Protein AF-A0A9W6W5F1-F1 (afdb_monomer_lite)

Organism: NCBI:txid478107

Sequence (301 aa):
MSESKIAVASLTVSALSFFLSAGVSAIALRNSRMSEVNLLATLREDWKDLNRSWHRSILTVNGPGDYYSYADQDLCDEYDTYIARLASGELTEEEGAILSRPWIEAINDVVSFFGIVATYVLRGQISAQNAYVIFGAEVARRSKIVRELLDEEPSGRFPGSQPAKFSDEETSAGAWWQDQRMHAGQYGGRNQRILCLQDIIWSQAARLQDLYMYEIEAAARIKREHGSGSRARNRVRRLCRQLGGSYLTSLRLQWQLTNSEVVRPDLNSGTFVYDFDPDSEVPEDLRITRWRRLSIFAKDL

Structure (mmCIF, N/CA/C/O backbone):
data_AF-A0A9W6W5F1-F1
#
_entry.id   AF-A0A9W6W5F1-F1
#
loop_
_atom_site.group_PDB
_atom_site.id
_atom_site.type_symbol
_atom_site.label_atom_id
_atom_site.label_alt_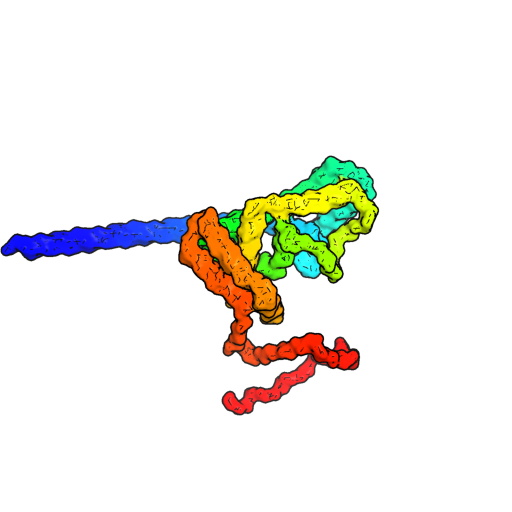id
_atom_site.label_comp_id
_atom_site.label_asym_id
_atom_site.label_entity_id
_atom_site.label_seq_id
_atom_site.pdbx_PDB_ins_code
_atom_site.Cartn_x
_atom_site.Cartn_y
_atom_site.Cartn_z
_atom_site.occupancy
_atom_site.B_iso_or_equiv
_atom_site.auth_seq_id
_atom_site.auth_comp_id
_atom_site.auth_asym_id
_atom_site.auth_atom_id
_atom_site.pdbx_PDB_model_num
ATOM 1 N N . MET A 1 1 ? -47.769 24.238 46.456 1.00 57.09 1 MET A N 1
ATOM 2 C CA . MET A 1 1 ? -48.142 23.932 45.050 1.00 57.09 1 MET A CA 1
ATOM 3 C C . MET A 1 1 ? -47.153 24.466 43.999 1.00 57.09 1 MET A C 1
ATOM 5 O O . MET A 1 1 ? -47.350 24.157 42.828 1.00 57.09 1 MET A O 1
ATOM 9 N N . SER A 1 2 ? -46.106 25.231 44.358 1.00 67.88 2 SER A N 1
ATOM 10 C CA . SER A 1 2 ? -45.123 25.753 43.386 1.00 67.88 2 SER A CA 1
ATOM 11 C C . SER A 1 2 ? -43.927 24.820 43.148 1.00 67.88 2 SER A C 1
ATOM 13 O O . SER A 1 2 ? -43.492 24.697 42.010 1.00 67.88 2 SER A O 1
ATOM 15 N N . GLU A 1 3 ? -43.441 24.098 44.160 1.00 63.50 3 GLU A N 1
ATOM 16 C CA . GLU A 1 3 ? -42.228 23.266 44.031 1.00 63.50 3 GLU A CA 1
ATOM 17 C C . GLU A 1 3 ? -42.389 22.063 43.088 1.00 63.50 3 GLU A C 1
ATOM 19 O O . GLU A 1 3 ? -41.484 21.765 42.309 1.00 63.50 3 GLU A O 1
ATOM 24 N N . SER A 1 4 ? -43.561 21.415 43.061 1.00 67.81 4 SER A N 1
ATOM 25 C CA . SER A 1 4 ? -43.787 20.269 42.165 1.00 67.81 4 SER A CA 1
ATOM 26 C C . SER A 1 4 ? -43.813 20.669 40.686 1.00 67.81 4 SER A C 1
ATOM 28 O O . SER A 1 4 ? -43.341 19.917 39.838 1.00 67.81 4 SER A O 1
ATOM 30 N N . LYS A 1 5 ? -44.299 21.876 40.359 1.00 66.50 5 LYS A N 1
ATOM 31 C CA . LYS A 1 5 ? -44.315 22.385 38.978 1.00 66.50 5 LYS A CA 1
ATOM 32 C C . LYS A 1 5 ? -42.906 22.710 38.476 1.00 66.50 5 LYS A C 1
ATOM 34 O O . LYS A 1 5 ? -42.610 22.473 37.309 1.00 66.50 5 LYS A O 1
ATOM 39 N N . ILE A 1 6 ? -42.036 23.199 39.362 1.00 68.50 6 ILE A N 1
ATOM 40 C CA . ILE A 1 6 ? -40.636 23.517 39.048 1.00 68.50 6 ILE A CA 1
ATOM 41 C C . ILE A 1 6 ? -39.828 22.230 38.818 1.00 68.50 6 ILE A C 1
ATOM 43 O O . ILE A 1 6 ? -39.062 22.151 37.858 1.00 68.50 6 ILE A O 1
ATOM 47 N N . ALA A 1 7 ? -40.051 21.193 39.632 1.00 64.88 7 ALA A N 1
ATOM 48 C CA . ALA A 1 7 ? -39.387 19.898 39.472 1.00 64.88 7 ALA A CA 1
ATOM 49 C C . ALA A 1 7 ? -39.767 19.200 38.154 1.00 64.88 7 ALA A C 1
ATOM 51 O O . ALA A 1 7 ? -38.892 18.709 37.441 1.00 64.88 7 ALA A O 1
ATOM 52 N N . VAL A 1 8 ? -41.054 19.209 37.788 1.00 66.38 8 VAL A N 1
ATOM 53 C CA . VAL A 1 8 ? -41.534 18.621 36.525 1.00 66.38 8 VAL A CA 1
ATOM 54 C C . VAL A 1 8 ? -40.988 19.386 35.315 1.00 66.38 8 VAL A C 1
ATOM 56 O O . VAL A 1 8 ? -40.518 18.761 34.365 1.00 66.38 8 VAL A O 1
ATOM 59 N N . ALA A 1 9 ? -40.963 20.722 35.362 1.00 63.59 9 ALA A N 1
ATOM 60 C CA . ALA A 1 9 ? -40.388 21.537 34.291 1.00 63.59 9 ALA A CA 1
ATOM 61 C C . ALA A 1 9 ? -38.882 21.262 34.100 1.00 63.59 9 ALA A C 1
ATOM 63 O O . ALA A 1 9 ? -38.440 21.033 32.975 1.00 63.59 9 ALA A O 1
ATOM 64 N N . SER A 1 10 ? -38.110 21.186 35.191 1.00 65.25 10 SER A N 1
ATOM 65 C CA . SER A 1 10 ? -36.678 20.849 35.151 1.00 65.25 10 SER A CA 1
ATOM 66 C C . SER A 1 10 ? -36.426 19.470 34.524 1.00 65.25 10 SER A C 1
ATOM 68 O O . SER A 1 10 ? -35.612 19.340 33.608 1.00 65.25 10 SER A O 1
ATOM 70 N N . LEU A 1 11 ? -37.209 18.456 34.914 1.00 66.19 11 LEU A N 1
ATOM 71 C CA . LEU A 1 11 ? -37.092 17.103 34.361 1.00 66.19 11 LEU A CA 1
ATOM 72 C C . LEU A 1 11 ? -37.382 17.059 32.853 1.00 66.19 11 LEU A C 1
ATOM 74 O O . LEU A 1 11 ? -36.669 16.391 32.106 1.00 66.19 11 LEU A O 1
ATOM 78 N N . THR A 1 12 ? -38.404 17.789 32.392 1.00 71.88 12 THR A N 1
ATOM 79 C CA . THR A 1 12 ? -38.755 17.839 30.963 1.00 71.88 12 THR A CA 1
ATOM 80 C C . THR A 1 12 ? -37.682 18.526 30.117 1.00 71.88 12 THR A C 1
ATOM 82 O O . THR A 1 12 ? -37.369 18.043 29.031 1.00 71.88 12 THR A O 1
ATOM 85 N N . VAL A 1 13 ? -37.057 19.594 30.625 1.00 68.38 13 VAL A N 1
ATOM 86 C CA . VAL A 1 13 ? -35.967 20.303 29.933 1.00 68.38 13 VAL A CA 1
ATOM 87 C C . VAL A 1 13 ? -34.707 19.439 29.854 1.00 68.38 13 VAL A C 1
ATOM 89 O O . VAL A 1 13 ? -34.081 19.365 28.793 1.00 68.38 13 VAL A O 1
ATOM 92 N N . SER A 1 14 ? -34.352 18.732 30.932 1.00 67.94 14 SER A N 1
ATOM 93 C CA . SER A 1 14 ? -33.216 17.802 30.929 1.00 67.94 14 SER A CA 1
ATOM 94 C C . SER A 1 14 ? -33.448 16.613 29.995 1.00 67.94 14 SER A C 1
ATOM 96 O O . SER A 1 14 ? -32.551 16.258 29.229 1.00 67.94 14 SER A O 1
ATOM 98 N N . ALA A 1 15 ? -34.654 16.037 29.994 1.00 61.47 15 ALA A N 1
ATOM 99 C CA . ALA A 1 15 ? -35.008 14.945 29.091 1.00 61.47 15 ALA A CA 1
ATOM 100 C C . ALA A 1 15 ? -34.954 15.390 27.620 1.00 61.47 15 ALA A C 1
ATOM 102 O O . ALA A 1 15 ? -34.324 14.727 26.798 1.00 61.47 15 ALA A O 1
ATOM 103 N N . LEU A 1 16 ? -35.538 16.546 27.289 1.00 64.62 16 LEU A N 1
ATOM 104 C CA . LEU A 1 16 ? -35.513 17.097 25.932 1.00 64.62 16 LEU A CA 1
ATOM 105 C C . LEU A 1 16 ? -34.081 17.394 25.457 1.00 64.62 16 LEU A C 1
ATOM 107 O O . LEU A 1 16 ? -33.726 17.064 24.327 1.00 64.62 16 LEU A O 1
ATOM 111 N N . SER A 1 17 ? -33.234 17.944 26.333 1.00 62.78 17 SER A N 1
ATOM 112 C CA . SER A 1 17 ? -31.818 18.203 26.033 1.00 62.78 17 SER A CA 1
ATOM 113 C C . SER A 1 17 ? -31.035 16.910 25.779 1.00 62.78 17 SER A C 1
ATOM 115 O O . SER A 1 17 ? -30.216 16.853 24.860 1.00 62.78 17 SER A O 1
ATOM 117 N N . PHE A 1 18 ? -31.313 15.848 26.543 1.00 69.94 18 PHE A N 1
ATOM 118 C CA . PHE A 1 18 ? -30.716 14.531 26.326 1.00 69.94 18 PHE A CA 1
ATOM 119 C C . PHE A 1 18 ? -31.133 13.933 24.975 1.00 69.94 18 PHE A C 1
ATOM 121 O O . PHE A 1 18 ? -30.271 13.490 24.218 1.00 69.94 18 PHE A O 1
ATOM 128 N N . PHE A 1 19 ? -32.423 13.979 24.624 1.00 65.00 19 PHE A N 1
ATOM 129 C CA . PHE A 1 19 ? -32.907 13.467 23.337 1.00 65.00 19 PHE A CA 1
ATOM 130 C C . PHE A 1 19 ? -32.371 14.259 22.141 1.00 65.00 19 PHE A C 1
ATOM 132 O O . PHE A 1 19 ? -32.008 13.655 21.133 1.00 65.00 19 PHE A O 1
ATOM 139 N N . LEU A 1 20 ? -32.256 15.586 22.251 1.00 61.22 20 LEU A N 1
ATOM 140 C CA . LEU A 1 20 ? -31.644 16.421 21.214 1.00 61.22 20 LEU A CA 1
ATOM 141 C C . LEU A 1 20 ? -30.153 16.101 21.040 1.00 61.22 20 LEU A C 1
ATOM 143 O O . LEU A 1 20 ? -29.698 15.914 19.914 1.00 61.22 20 LEU A O 1
ATOM 147 N N . SER A 1 21 ? -29.403 15.957 22.137 1.00 59.31 21 SER A N 1
ATOM 148 C CA . SER A 1 21 ? -27.984 15.576 22.099 1.00 59.31 21 SER A CA 1
ATOM 149 C C . SER A 1 21 ? -27.776 14.171 21.516 1.00 59.31 21 SER A C 1
ATOM 151 O O . SER A 1 21 ? -26.927 13.970 20.642 1.00 59.31 21 SER A O 1
ATOM 153 N N . ALA A 1 22 ? -28.602 13.204 21.924 1.00 65.94 22 ALA A N 1
ATOM 154 C CA . ALA A 1 22 ? -28.591 11.850 21.380 1.00 65.94 22 ALA A CA 1
ATOM 155 C C . ALA A 1 22 ? -28.966 11.833 19.887 1.00 65.94 22 ALA A C 1
ATOM 157 O O . ALA A 1 22 ? -28.323 11.136 19.103 1.00 65.94 22 ALA A O 1
ATOM 158 N N . GLY A 1 23 ? -29.950 12.638 19.474 1.00 53.44 23 GLY A N 1
ATOM 159 C CA . GLY A 1 23 ? -30.370 12.787 18.080 1.00 53.44 23 GLY A CA 1
ATOM 160 C C . GLY A 1 23 ? -29.284 13.396 17.190 1.00 53.44 23 GLY A C 1
ATOM 161 O O . GLY A 1 23 ? -28.968 12.836 16.141 1.00 53.44 23 GLY A O 1
ATOM 162 N N . VAL A 1 24 ? -28.644 14.486 17.628 1.00 66.19 24 VAL A N 1
ATOM 163 C CA . VAL A 1 24 ? -27.502 15.101 16.924 1.00 66.19 24 VAL A CA 1
ATOM 164 C C . VAL A 1 24 ? -26.330 14.123 16.833 1.00 66.19 24 VAL A C 1
ATOM 166 O O . VAL A 1 24 ? -25.739 13.971 15.764 1.00 66.19 24 VAL A O 1
ATOM 169 N N . SER A 1 25 ? -26.040 13.394 17.913 1.00 63.78 25 SER A N 1
ATOM 170 C CA . SER A 1 25 ? -24.995 12.365 17.931 1.00 63.78 25 SER A CA 1
ATOM 171 C C . SER A 1 25 ? -25.303 11.219 16.962 1.00 63.78 25 SER A C 1
ATOM 173 O O . SER A 1 25 ? -24.421 10.781 16.228 1.00 63.78 25 SER A O 1
ATOM 175 N N . ALA A 1 26 ? -26.554 10.757 16.896 1.00 58.38 26 ALA A N 1
ATOM 176 C CA . ALA A 1 26 ? -26.978 9.709 15.970 1.00 58.38 26 ALA A CA 1
ATOM 177 C C . ALA A 1 26 ? -26.892 10.156 14.501 1.00 58.38 26 ALA A C 1
ATOM 179 O O . ALA A 1 26 ? -26.432 9.389 13.652 1.00 58.38 26 ALA A O 1
ATOM 180 N N . ILE A 1 27 ? -27.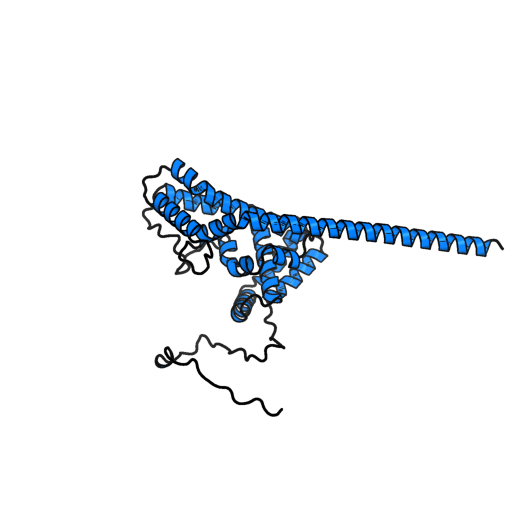277 11.400 14.195 1.00 61.38 27 ILE A N 1
ATOM 181 C CA . ILE A 1 27 ? -27.144 11.985 12.852 1.00 61.38 27 ILE A CA 1
ATOM 182 C C . ILE A 1 27 ? -25.665 12.140 12.480 1.00 61.38 27 ILE A C 1
ATOM 184 O O . ILE A 1 27 ? -25.275 11.757 11.378 1.00 61.38 27 ILE A O 1
ATOM 188 N N . ALA A 1 28 ? -24.819 12.619 13.397 1.00 57.38 28 ALA A N 1
ATOM 189 C CA . ALA A 1 28 ? -23.378 12.727 13.179 1.00 57.38 28 ALA A CA 1
ATOM 190 C C . ALA A 1 28 ? -22.730 11.353 12.936 1.00 57.38 28 ALA A C 1
ATOM 192 O O . ALA A 1 28 ? -21.951 11.197 11.996 1.00 57.38 28 ALA A O 1
ATOM 193 N N . LEU A 1 29 ? -23.109 10.333 13.713 1.00 63.09 29 LEU A N 1
ATOM 194 C CA . LEU A 1 29 ? -22.666 8.951 13.511 1.00 63.09 29 LEU A CA 1
ATOM 195 C C . LEU A 1 29 ? -23.125 8.400 12.158 1.00 63.09 29 LEU A C 1
ATOM 197 O O . LEU A 1 29 ? -22.340 7.760 11.462 1.00 63.09 29 LEU A O 1
ATOM 201 N N . ARG A 1 30 ? -24.374 8.656 11.755 1.00 62.97 30 ARG A N 1
ATOM 202 C CA . ARG A 1 30 ? -24.893 8.230 10.449 1.00 62.97 30 ARG A CA 1
ATOM 203 C C . ARG A 1 30 ? -24.151 8.911 9.303 1.00 62.97 30 ARG A C 1
ATOM 205 O O . ARG A 1 30 ? -23.736 8.226 8.375 1.00 62.97 30 ARG A O 1
ATOM 212 N N . ASN A 1 31 ? -23.943 10.222 9.380 1.00 70.94 31 ASN A N 1
ATOM 213 C CA . ASN A 1 31 ? -23.209 10.976 8.366 1.00 70.94 31 ASN A CA 1
ATOM 214 C C . ASN A 1 31 ? -21.746 10.529 8.292 1.00 70.94 31 ASN A C 1
ATOM 216 O O . ASN A 1 31 ? -21.214 10.363 7.199 1.00 70.94 31 ASN A O 1
ATOM 220 N N . SER A 1 32 ? -21.119 10.246 9.438 1.00 76.12 32 SER A N 1
ATOM 221 C CA . SER A 1 32 ? -19.772 9.675 9.494 1.00 76.12 32 SER A CA 1
ATOM 222 C C . SER A 1 32 ? -19.713 8.293 8.846 1.00 76.12 32 SER A C 1
ATOM 224 O O . SER A 1 32 ? -18.778 8.030 8.100 1.00 76.12 32 SER A O 1
ATOM 226 N N . ARG A 1 33 ? -20.707 7.425 9.082 1.00 76.44 33 ARG A N 1
ATOM 227 C CA . ARG A 1 33 ? -20.784 6.101 8.442 1.00 76.44 33 ARG A CA 1
ATOM 228 C C . ARG A 1 33 ? -21.003 6.203 6.936 1.00 76.44 33 ARG A C 1
ATOM 230 O O . ARG A 1 33 ? -20.345 5.492 6.193 1.00 76.44 33 ARG A O 1
ATOM 237 N N . MET A 1 34 ? -21.895 7.082 6.478 1.00 79.62 34 MET A N 1
ATOM 238 C CA . MET A 1 34 ? -22.120 7.302 5.042 1.00 79.62 34 MET A CA 1
ATOM 239 C C . MET A 1 34 ? -20.872 7.867 4.357 1.00 79.62 34 MET A C 1
ATOM 241 O O . MET A 1 34 ? -20.523 7.427 3.268 1.00 79.62 34 MET A O 1
ATOM 245 N N . SER A 1 35 ? -20.177 8.798 5.013 1.00 84.62 35 SER A N 1
ATOM 246 C CA . SER A 1 35 ? -18.900 9.336 4.537 1.00 84.62 35 SER A CA 1
ATOM 247 C C . SER A 1 35 ? -17.825 8.249 4.454 1.00 84.62 35 SER A C 1
ATOM 249 O O . SER A 1 35 ? -17.151 8.139 3.434 1.00 84.62 35 SER A O 1
ATOM 251 N N . GLU A 1 36 ? -17.717 7.386 5.472 1.00 86.94 36 GLU A N 1
ATOM 252 C CA . GLU A 1 36 ? -16.803 6.238 5.450 1.00 86.94 36 GLU A CA 1
ATOM 253 C C . GLU A 1 36 ? -17.155 5.262 4.319 1.00 86.94 36 GLU A C 1
ATOM 255 O O . GLU A 1 36 ? -16.272 4.865 3.569 1.00 86.94 36 GLU A O 1
ATOM 260 N N . VAL A 1 37 ? -18.432 4.911 4.141 1.00 89.06 37 VAL A N 1
ATOM 261 C CA . VAL A 1 37 ? -18.877 4.014 3.061 1.00 89.06 37 VAL A CA 1
ATOM 262 C C . VAL A 1 37 ? -18.547 4.591 1.686 1.00 89.06 37 VAL A C 1
ATOM 264 O O . VAL A 1 37 ? -18.009 3.872 0.848 1.00 89.06 37 VAL A O 1
ATOM 267 N N . ASN A 1 38 ? -18.818 5.879 1.463 1.00 91.69 38 ASN A N 1
ATOM 268 C CA . ASN A 1 38 ? -18.498 6.544 0.201 1.00 91.69 38 ASN A CA 1
ATOM 269 C C . ASN A 1 38 ? -16.986 6.577 -0.045 1.00 91.69 38 ASN A C 1
ATOM 271 O O . ASN A 1 38 ? -16.545 6.223 -1.132 1.00 91.69 38 ASN A O 1
ATOM 275 N N . LEU A 1 39 ? -16.192 6.924 0.974 1.00 92.31 39 LEU A N 1
ATOM 276 C CA . LEU A 1 39 ? -14.732 6.901 0.888 1.00 92.31 39 LEU A CA 1
ATOM 277 C C . LEU A 1 39 ? -14.212 5.501 0.541 1.00 92.31 39 LEU A C 1
ATOM 279 O O . LEU A 1 39 ? -13.337 5.364 -0.307 1.00 92.31 39 LEU A O 1
ATOM 283 N N . LEU A 1 40 ? -14.754 4.455 1.168 1.00 94.75 40 LEU A N 1
ATOM 284 C CA . LEU A 1 40 ? -14.373 3.077 0.864 1.00 94.75 40 LEU A CA 1
ATOM 285 C C . LEU A 1 40 ? -14.773 2.662 -0.547 1.00 94.75 40 LEU A C 1
ATOM 287 O O . LEU A 1 40 ? -14.008 1.953 -1.190 1.00 94.75 40 LEU A O 1
ATOM 291 N N . ALA A 1 41 ? -15.942 3.080 -1.030 1.00 93.75 41 ALA A N 1
ATOM 292 C CA . ALA A 1 41 ? -16.355 2.813 -2.402 1.00 93.75 41 ALA A CA 1
ATOM 293 C C . ALA A 1 41 ? -15.390 3.468 -3.401 1.00 93.75 41 ALA A C 1
ATOM 295 O O . ALA A 1 41 ? -14.908 2.779 -4.293 1.00 93.75 41 ALA A O 1
ATOM 296 N N . THR A 1 42 ? -15.043 4.744 -3.191 1.00 95.19 42 THR A N 1
ATOM 297 C CA . THR A 1 42 ? -14.062 5.467 -4.012 1.00 95.19 42 THR A CA 1
ATOM 298 C C . THR A 1 42 ? -12.705 4.775 -3.998 1.00 95.19 42 THR A C 1
ATOM 300 O O . THR A 1 42 ? -12.219 4.393 -5.049 1.00 95.19 42 THR A O 1
ATOM 303 N N . LEU A 1 43 ? -12.136 4.491 -2.822 1.00 96.38 43 LEU A N 1
ATOM 304 C CA . LEU A 1 43 ? -10.818 3.851 -2.741 1.00 96.38 43 LEU A CA 1
ATOM 305 C C . LEU A 1 43 ? -10.792 2.446 -3.352 1.00 96.38 43 LEU A C 1
ATOM 307 O O . LEU A 1 43 ? -9.767 2.014 -3.865 1.00 96.38 43 LEU A O 1
ATOM 311 N N . ARG A 1 44 ? -11.898 1.699 -3.280 1.00 95.56 44 ARG A N 1
ATOM 312 C CA . ARG A 1 44 ? -11.984 0.394 -3.944 1.00 95.56 44 ARG A CA 1
ATOM 313 C C . ARG A 1 44 ? -12.027 0.527 -5.457 1.00 95.56 44 ARG A C 1
ATOM 315 O O . ARG A 1 44 ? -11.492 -0.351 -6.120 1.00 95.56 44 ARG A O 1
ATOM 322 N N . GLU A 1 45 ? -12.682 1.555 -5.978 1.00 95.81 45 GLU A N 1
ATOM 323 C CA . GLU A 1 45 ? -12.701 1.812 -7.414 1.00 95.81 45 GLU A CA 1
ATOM 324 C C . GLU A 1 45 ? -11.330 2.285 -7.894 1.00 95.81 45 GLU A C 1
ATOM 326 O O . GLU A 1 45 ? -10.757 1.642 -8.765 1.00 95.81 45 GLU A O 1
ATOM 331 N N . ASP A 1 46 ? -10.731 3.259 -7.203 1.00 95.44 46 ASP A N 1
ATOM 332 C CA . ASP A 1 46 ? -9.371 3.731 -7.472 1.00 95.44 46 ASP A CA 1
ATOM 333 C C . ASP A 1 46 ? -8.362 2.565 -7.481 1.00 95.44 46 ASP A C 1
ATOM 335 O O . ASP A 1 46 ? -7.505 2.476 -8.354 1.00 95.44 46 ASP A O 1
ATOM 339 N N . TRP A 1 47 ? -8.468 1.624 -6.531 1.00 95.94 47 TRP A N 1
ATOM 340 C CA . TRP A 1 47 ? -7.591 0.449 -6.502 1.00 95.94 47 TRP A CA 1
ATOM 341 C C . TRP A 1 47 ? -7.781 -0.474 -7.712 1.00 95.94 47 TRP A C 1
ATOM 343 O O . TRP A 1 47 ? -6.800 -0.994 -8.240 1.00 95.94 47 TRP A O 1
ATOM 353 N N . LYS A 1 48 ? -9.022 -0.682 -8.169 1.00 94.19 48 LYS A N 1
ATOM 354 C CA . LYS A 1 48 ? -9.277 -1.481 -9.378 1.00 94.19 48 LYS A CA 1
ATOM 355 C C . LYS A 1 48 ? -8.734 -0.791 -10.622 1.00 94.19 48 LYS A C 1
ATOM 357 O O . LYS A 1 48 ? -8.148 -1.465 -11.466 1.00 94.19 48 LYS A O 1
ATOM 362 N N . ASP A 1 49 ? -8.894 0.526 -10.719 1.00 95.31 49 ASP A N 1
ATOM 363 C CA . ASP A 1 49 ? -8.376 1.313 -11.840 1.00 95.31 49 ASP A CA 1
ATOM 364 C C . ASP A 1 49 ? -6.842 1.237 -11.909 1.00 95.31 49 ASP A C 1
ATOM 366 O O . ASP A 1 49 ? -6.250 1.254 -12.989 1.00 95.31 49 ASP A O 1
ATOM 370 N N . LEU A 1 50 ? -6.189 1.033 -10.760 1.00 95.19 50 LEU A N 1
ATOM 371 C CA . LEU A 1 50 ? -4.748 0.816 -10.648 1.00 95.19 50 LEU A CA 1
ATOM 372 C C . LEU A 1 50 ? -4.284 -0.617 -10.946 1.00 95.19 50 LEU A C 1
ATOM 374 O O . LEU A 1 50 ? -3.081 -0.862 -10.896 1.00 95.19 50 LEU A O 1
ATOM 378 N N . ASN A 1 51 ? -5.163 -1.562 -11.296 1.00 91.94 51 ASN A N 1
ATOM 379 C CA . ASN A 1 51 ? -4.786 -2.969 -11.496 1.00 91.94 51 ASN A CA 1
ATOM 380 C C . ASN A 1 51 ? -3.656 -3.151 -12.530 1.00 91.94 51 ASN A C 1
ATOM 382 O O . ASN A 1 51 ? -2.705 -3.898 -12.301 1.00 91.94 51 ASN A O 1
ATOM 386 N N . ARG A 1 52 ? -3.702 -2.417 -13.653 1.00 92.81 52 ARG A N 1
ATOM 387 C CA . ARG A 1 52 ? -2.623 -2.466 -14.658 1.00 92.81 52 ARG A CA 1
ATOM 388 C C . ARG A 1 52 ? -1.319 -1.872 -14.116 1.00 92.81 52 ARG A C 1
ATOM 390 O O . ARG A 1 52 ? -0.260 -2.461 -14.318 1.00 92.81 52 ARG A O 1
ATOM 397 N N . SER A 1 53 ? -1.388 -0.741 -13.411 1.00 93.56 53 SER A N 1
ATOM 398 C CA . SER A 1 53 ? -0.220 -0.098 -12.789 1.00 93.56 53 SER A CA 1
ATOM 399 C C . SER A 1 53 ? 0.409 -0.978 -11.705 1.00 93.56 53 SER A C 1
ATOM 401 O O . SER A 1 53 ? 1.633 -1.062 -11.592 1.00 93.56 53 SER A O 1
ATOM 403 N N . TRP A 1 54 ? -0.416 -1.704 -10.953 1.00 93.19 54 TRP A N 1
ATOM 404 C CA . TRP A 1 54 ? 0.027 -2.686 -9.976 1.00 93.19 54 TRP A CA 1
ATOM 405 C C . TRP A 1 54 ? 0.795 -3.837 -10.628 1.00 93.19 54 TRP A C 1
ATOM 407 O O . TRP A 1 54 ? 1.934 -4.098 -10.240 1.00 93.19 54 TRP A O 1
ATOM 417 N N . HIS A 1 55 ? 0.251 -4.460 -11.676 1.00 92.00 55 HIS A N 1
ATOM 418 C CA . HIS A 1 55 ? 0.963 -5.520 -12.396 1.00 92.00 55 HIS A CA 1
ATOM 419 C C . HIS A 1 55 ? 2.242 -5.028 -13.079 1.00 92.00 55 HIS A C 1
ATOM 421 O O . HIS A 1 55 ? 3.257 -5.721 -13.023 1.00 92.00 55 HIS A O 1
ATOM 427 N N . ARG A 1 56 ? 2.245 -3.812 -13.643 1.00 91.38 56 ARG A N 1
ATOM 428 C CA 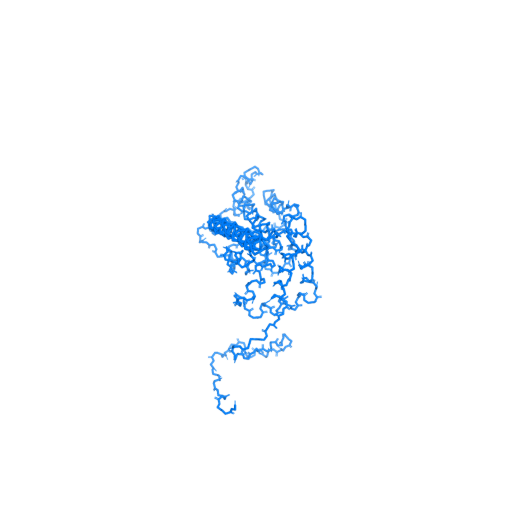. ARG A 1 56 ? 3.478 -3.197 -14.157 1.00 91.38 56 ARG A CA 1
ATOM 429 C C . ARG A 1 56 ? 4.532 -3.044 -13.066 1.00 91.38 56 ARG A C 1
ATOM 431 O O . ARG A 1 56 ? 5.692 -3.371 -13.287 1.00 91.38 56 ARG A O 1
ATOM 438 N N . SER A 1 57 ? 4.123 -2.605 -11.878 1.00 88.94 57 SER A N 1
ATOM 439 C CA . SER A 1 57 ? 5.022 -2.466 -10.730 1.00 88.94 57 SER A CA 1
ATOM 440 C C . SER A 1 57 ? 5.599 -3.816 -10.292 1.00 88.94 57 SER A C 1
ATOM 442 O O . SER A 1 57 ? 6.790 -3.899 -10.013 1.00 88.94 57 SER A O 1
ATOM 444 N N . ILE A 1 58 ? 4.791 -4.885 -10.281 1.00 87.69 58 ILE A N 1
ATOM 445 C CA . ILE A 1 58 ? 5.265 -6.247 -9.984 1.00 87.69 58 ILE A CA 1
ATOM 446 C C . ILE A 1 58 ? 6.297 -6.703 -11.022 1.00 87.69 58 ILE A C 1
ATOM 448 O O . ILE A 1 58 ? 7.364 -7.181 -10.642 1.00 87.69 58 ILE A O 1
ATOM 452 N N . LEU A 1 59 ? 6.009 -6.523 -12.314 1.00 86.62 59 LEU A N 1
ATOM 453 C CA . LEU A 1 59 ? 6.908 -6.914 -13.402 1.00 86.62 59 LEU A CA 1
ATOM 454 C C . LEU A 1 59 ? 8.231 -6.150 -13.365 1.00 86.62 59 LEU A C 1
ATOM 456 O O . LEU A 1 59 ? 9.280 -6.762 -13.533 1.00 86.62 59 LEU A O 1
ATOM 460 N N . THR A 1 60 ? 8.213 -4.849 -13.065 1.00 82.69 60 THR A N 1
ATOM 461 C CA . THR A 1 60 ? 9.446 -4.074 -12.867 1.00 82.69 60 THR A CA 1
ATOM 462 C C . THR A 1 60 ? 10.318 -4.671 -11.765 1.00 82.69 60 THR A C 1
ATOM 464 O O . THR A 1 60 ? 11.545 -4.645 -11.854 1.00 82.69 60 THR A O 1
ATOM 467 N N . VAL A 1 61 ? 9.700 -5.204 -10.712 1.00 80.00 61 VAL A N 1
ATOM 468 C CA . VAL A 1 61 ? 10.417 -5.733 -9.555 1.00 80.00 61 VAL A CA 1
ATOM 469 C C . VAL A 1 61 ? 10.942 -7.147 -9.806 1.00 80.00 61 VAL A C 1
ATOM 471 O O . VAL A 1 61 ? 12.135 -7.388 -9.630 1.00 80.00 61 VAL A O 1
ATOM 474 N N . ASN A 1 62 ? 10.080 -8.046 -10.276 1.00 77.38 62 ASN A N 1
ATOM 475 C CA . ASN A 1 62 ? 10.342 -9.484 -10.344 1.00 77.38 62 ASN A CA 1
ATOM 476 C C . ASN A 1 62 ? 10.601 -10.022 -11.765 1.00 77.38 62 ASN A C 1
ATOM 478 O O . ASN A 1 62 ? 11.113 -11.129 -11.929 1.00 77.38 62 ASN A O 1
ATOM 482 N N . GLY A 1 63 ? 10.241 -9.267 -12.802 1.00 76.75 63 GLY A N 1
ATOM 483 C CA . GLY A 1 63 ? 10.200 -9.741 -14.183 1.00 76.75 63 GLY A CA 1
ATOM 484 C C . GLY A 1 63 ? 9.022 -10.691 -14.477 1.00 76.75 63 GLY A C 1
ATOM 485 O O . GLY A 1 63 ? 8.285 -11.091 -13.572 1.00 76.75 63 GLY A O 1
ATOM 486 N N . PRO A 1 64 ? 8.825 -11.072 -15.751 1.00 73.69 64 PRO A N 1
ATOM 487 C CA . PRO A 1 64 ? 7.686 -11.882 -16.196 1.00 73.69 64 PRO A CA 1
ATOM 488 C C . PRO A 1 64 ? 7.840 -13.373 -15.875 1.00 73.69 64 PRO A C 1
ATOM 490 O O . PRO A 1 64 ? 6.852 -14.094 -15.819 1.00 73.69 64 PRO A O 1
ATOM 493 N N . GLY A 1 65 ? 9.068 -13.841 -15.634 1.00 65.62 65 GLY A N 1
ATOM 494 C CA . GLY A 1 65 ? 9.355 -15.241 -15.305 1.00 65.62 65 GLY A CA 1
ATOM 495 C C . GLY A 1 65 ? 9.151 -15.614 -13.834 1.00 65.62 65 GLY A C 1
ATOM 496 O O . GLY A 1 65 ? 9.322 -16.780 -13.480 1.00 65.62 65 GLY A O 1
ATOM 497 N N . ASP A 1 66 ? 8.828 -14.653 -12.965 1.00 67.81 66 ASP A N 1
ATOM 498 C CA . ASP A 1 66 ? 8.567 -14.937 -11.555 1.00 67.81 66 ASP A CA 1
ATOM 499 C C . ASP A 1 66 ? 7.170 -15.543 -11.384 1.00 67.81 66 ASP A C 1
ATOM 501 O O . ASP A 1 66 ? 6.169 -15.007 -11.858 1.00 67.81 66 ASP A O 1
ATOM 505 N N . TYR A 1 67 ? 7.099 -16.644 -10.638 1.00 64.50 67 TYR A N 1
ATOM 506 C CA . TYR A 1 67 ? 5.859 -17.314 -10.246 1.00 64.50 67 TYR A CA 1
ATOM 507 C C . TYR A 1 67 ? 4.820 -16.370 -9.604 1.00 64.50 67 TYR A C 1
ATOM 509 O O . TYR A 1 67 ? 3.621 -16.648 -9.630 1.00 64.50 67 TYR A O 1
ATOM 517 N N . TYR A 1 68 ? 5.255 -15.249 -9.019 1.00 64.94 68 TYR A N 1
ATOM 518 C CA . TYR A 1 68 ? 4.388 -14.254 -8.382 1.00 64.94 68 TYR A CA 1
ATOM 519 C C . TYR A 1 68 ? 3.966 -13.082 -9.287 1.00 64.94 68 TYR A C 1
ATOM 521 O O . TYR A 1 68 ? 3.177 -12.229 -8.848 1.00 64.94 68 TYR A O 1
ATOM 529 N N . SER A 1 69 ? 4.412 -13.060 -10.544 1.00 65.62 69 SER A N 1
ATOM 530 C CA . SER A 1 69 ? 3.984 -12.111 -11.575 1.00 65.62 69 SER A CA 1
ATOM 531 C C . SER A 1 69 ? 2.704 -12.615 -12.247 1.00 65.62 69 SER A C 1
ATOM 533 O O . SER A 1 69 ? 2.727 -13.213 -13.312 1.00 65.62 69 SER A O 1
ATOM 535 N N . TYR A 1 70 ? 1.551 -12.379 -11.614 1.00 72.25 70 TYR A N 1
ATOM 536 C CA . TYR A 1 70 ? 0.222 -12.728 -12.156 1.00 72.25 70 TYR A CA 1
ATOM 537 C C . TYR A 1 70 ? -0.259 -11.705 -13.203 1.00 72.25 70 TYR A C 1
ATOM 539 O O . TYR A 1 70 ? -1.432 -11.344 -13.242 1.00 72.25 70 TYR A O 1
ATOM 547 N N . ALA A 1 71 ? 0.662 -11.184 -14.008 1.00 81.88 71 ALA A N 1
ATOM 548 C CA . ALA A 1 71 ? 0.329 -10.267 -15.083 1.00 81.88 71 ALA A CA 1
ATOM 549 C C . ALA A 1 71 ? -0.291 -11.036 -16.259 1.00 81.88 71 ALA A C 1
ATOM 551 O O . ALA A 1 71 ? 0.088 -12.175 -16.536 1.00 81.88 71 ALA A O 1
ATOM 552 N N . ASP A 1 72 ? -1.235 -10.403 -16.955 1.00 87.69 72 ASP A N 1
ATOM 553 C CA . ASP A 1 72 ? -1.767 -10.940 -18.208 1.00 87.69 72 ASP A CA 1
ATOM 554 C C . ASP A 1 72 ? -0.636 -11.097 -19.235 1.00 87.69 72 ASP A C 1
ATOM 556 O O . ASP A 1 72 ? 0.294 -10.285 -19.260 1.00 87.69 72 ASP A O 1
ATOM 560 N N . GLN A 1 73 ? -0.733 -12.106 -20.110 1.00 88.69 73 GLN A N 1
ATOM 561 C CA . GLN A 1 73 ? 0.307 -12.399 -21.105 1.00 88.69 73 GLN A CA 1
ATOM 562 C C . GLN A 1 73 ? 0.657 -11.169 -21.954 1.00 88.69 73 GLN A C 1
ATOM 564 O O . GLN A 1 73 ? 1.833 -10.887 -22.150 1.00 88.69 73 GLN A O 1
ATOM 569 N N . ASP A 1 74 ? -0.343 -10.378 -22.352 1.00 92.12 74 ASP A N 1
ATOM 570 C CA . ASP A 1 74 ? -0.144 -9.136 -23.107 1.00 92.12 74 ASP A CA 1
ATOM 571 C C . ASP A 1 74 ? 0.780 -8.143 -22.378 1.00 92.12 74 ASP A C 1
ATOM 573 O O . ASP A 1 74 ? 1.554 -7.422 -23.006 1.00 92.12 74 ASP A O 1
ATOM 577 N N . LEU A 1 75 ? 0.702 -8.082 -21.044 1.00 91.06 75 LEU A N 1
ATOM 578 C CA . LEU A 1 75 ? 1.538 -7.197 -20.235 1.00 91.06 75 LEU A CA 1
ATOM 579 C C . LEU A 1 75 ? 2.947 -7.773 -20.034 1.00 91.06 75 LEU A C 1
ATOM 581 O O . LEU A 1 75 ? 3.910 -7.008 -19.972 1.00 91.06 75 LEU A O 1
ATOM 585 N N . CYS A 1 76 ? 3.077 -9.100 -19.960 1.00 88.81 76 CYS A N 1
ATOM 586 C CA . CYS A 1 76 ? 4.375 -9.774 -19.984 1.00 88.81 76 CYS A CA 1
ATOM 587 C C . CYS A 1 76 ? 5.101 -9.520 -21.313 1.00 88.81 76 CYS A C 1
ATOM 589 O O . CYS A 1 76 ? 6.258 -9.110 -21.297 1.00 88.81 76 CYS A O 1
ATOM 591 N N . ASP A 1 77 ? 4.404 -9.655 -22.443 1.00 90.94 77 ASP A N 1
ATOM 592 C CA . ASP A 1 77 ? 4.951 -9.396 -23.780 1.00 90.94 77 ASP A CA 1
ATOM 593 C C . ASP A 1 77 ? 5.329 -7.910 -23.956 1.00 90.94 77 ASP A C 1
ATOM 595 O O . ASP A 1 77 ? 6.364 -7.580 -24.550 1.00 90.94 77 ASP A O 1
ATOM 599 N N . GLU A 1 78 ? 4.520 -6.995 -23.399 1.00 92.06 78 GLU A N 1
ATOM 600 C CA . GLU A 1 78 ? 4.837 -5.562 -23.329 1.00 92.06 78 GLU A CA 1
ATOM 601 C C . GLU A 1 78 ? 6.141 -5.321 -22.550 1.00 92.06 78 GLU A C 1
ATOM 603 O O . GLU A 1 78 ? 6.998 -4.562 -23.011 1.00 92.06 78 GLU A O 1
ATOM 608 N N . TYR A 1 79 ? 6.317 -5.980 -21.398 1.00 88.38 79 TYR A N 1
ATOM 609 C CA . TYR A 1 79 ? 7.528 -5.871 -20.581 1.00 88.38 79 TYR A CA 1
ATOM 610 C C . TYR A 1 79 ? 8.761 -6.460 -21.272 1.00 88.38 79 TYR A C 1
ATOM 612 O O . TYR A 1 79 ? 9.816 -5.829 -21.277 1.00 88.38 79 TYR A O 1
ATOM 620 N N . ASP A 1 80 ? 8.642 -7.634 -21.891 1.00 86.75 80 ASP A N 1
ATOM 621 C CA . ASP A 1 80 ? 9.750 -8.263 -22.614 1.00 86.75 80 ASP A CA 1
ATOM 622 C C . ASP A 1 80 ? 10.206 -7.395 -23.790 1.00 86.75 80 ASP A C 1
ATOM 624 O O . ASP A 1 80 ? 11.403 -7.165 -23.974 1.00 86.75 80 ASP A O 1
ATOM 628 N N . THR A 1 81 ? 9.255 -6.824 -24.538 1.00 89.44 81 THR A N 1
ATOM 629 C CA . THR A 1 81 ? 9.550 -5.860 -25.608 1.00 89.44 81 THR A CA 1
ATOM 630 C C . THR A 1 81 ? 10.247 -4.619 -25.051 1.00 89.44 81 THR A C 1
ATOM 632 O O . THR A 1 81 ? 11.228 -4.139 -25.623 1.00 89.44 81 THR A O 1
ATOM 635 N N . TYR A 1 82 ? 9.758 -4.096 -23.927 1.00 86.25 82 TYR A N 1
ATOM 636 C CA . TYR A 1 82 ? 10.334 -2.945 -23.242 1.00 86.25 82 TYR A CA 1
ATOM 637 C C . TYR A 1 82 ? 11.793 -3.186 -22.821 1.00 86.25 82 TYR A C 1
ATOM 639 O O . TYR A 1 82 ? 12.671 -2.399 -23.186 1.00 86.25 82 TYR A O 1
ATOM 647 N N . ILE A 1 83 ? 12.067 -4.290 -22.121 1.00 82.06 83 ILE A N 1
ATOM 648 C CA . ILE A 1 83 ? 13.414 -4.643 -21.659 1.00 82.06 83 ILE A CA 1
ATOM 649 C C . ILE A 1 83 ? 14.342 -4.935 -22.836 1.00 82.06 83 ILE A C 1
ATOM 651 O O . ILE A 1 83 ? 15.470 -4.446 -22.840 1.00 82.06 83 ILE A O 1
ATOM 655 N N . ALA A 1 84 ? 13.880 -5.653 -23.863 1.00 84.19 84 ALA A N 1
ATOM 656 C CA . ALA A 1 84 ? 14.680 -5.911 -25.059 1.00 84.19 84 ALA A CA 1
ATOM 657 C C . ALA A 1 84 ? 15.101 -4.607 -25.757 1.00 84.19 84 ALA A C 1
ATOM 659 O O . ALA A 1 84 ? 16.251 -4.466 -26.171 1.00 84.19 84 ALA A O 1
ATOM 660 N N . ARG A 1 85 ? 14.196 -3.620 -25.839 1.00 84.25 85 ARG A N 1
ATOM 661 C CA . ARG A 1 85 ? 14.513 -2.302 -26.404 1.00 84.25 85 ARG A CA 1
ATOM 662 C C . ARG A 1 85 ? 15.498 -1.519 -25.542 1.00 84.25 85 ARG A C 1
ATOM 664 O O . ARG A 1 85 ? 16.431 -0.952 -26.102 1.00 84.25 85 ARG A O 1
ATOM 671 N N . LEU A 1 86 ? 15.346 -1.509 -24.216 1.00 78.75 86 LEU A N 1
ATOM 672 C CA . LEU A 1 86 ? 16.320 -0.866 -23.322 1.00 78.75 86 LEU A CA 1
ATOM 673 C C . LEU A 1 86 ? 17.710 -1.515 -23.397 1.00 78.75 86 LEU A C 1
ATOM 675 O O . LEU A 1 86 ? 18.722 -0.815 -23.427 1.00 78.75 86 LEU A O 1
ATOM 679 N N . ALA A 1 87 ? 17.758 -2.845 -23.463 1.00 76.50 87 ALA A N 1
ATOM 680 C CA . ALA A 1 87 ? 18.996 -3.616 -23.513 1.00 76.50 87 ALA A CA 1
ATOM 681 C C . ALA A 1 87 ? 19.695 -3.579 -24.885 1.00 76.50 87 ALA A C 1
ATOM 683 O O . ALA A 1 87 ? 20.864 -3.937 -24.972 1.00 76.50 87 ALA A O 1
ATOM 684 N N . SER A 1 88 ? 19.013 -3.136 -25.948 1.00 81.50 88 SER A N 1
ATOM 685 C CA . SER A 1 88 ? 19.575 -3.078 -27.309 1.00 81.50 88 SER A CA 1
ATOM 686 C C . SER A 1 88 ? 20.818 -2.187 -27.434 1.00 81.50 88 SER A C 1
ATOM 688 O O . SER A 1 88 ? 21.638 -2.399 -28.321 1.00 81.50 88 SER A O 1
ATOM 690 N N . GLY A 1 89 ? 20.951 -1.174 -26.569 1.00 74.69 89 GLY A N 1
ATOM 691 C CA . GLY A 1 89 ? 22.008 -0.161 -26.658 1.00 74.69 89 GLY A CA 1
ATOM 69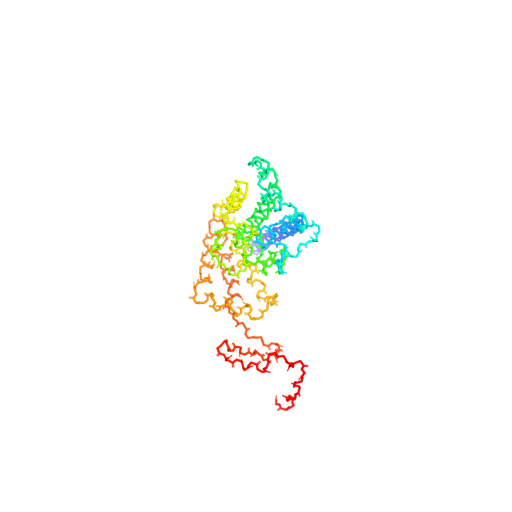2 C C . GLY A 1 89 ? 21.838 0.841 -27.799 1.00 74.69 89 GLY A C 1
ATOM 693 O O . GLY A 1 89 ? 22.690 1.707 -27.973 1.00 74.69 89 GLY A O 1
ATOM 694 N N . GLU A 1 90 ? 20.737 0.758 -28.546 1.00 82.00 90 GLU A N 1
ATOM 695 C CA . GLU A 1 90 ? 20.444 1.639 -29.681 1.00 82.00 90 GLU A CA 1
ATOM 696 C C . GLU A 1 90 ? 19.727 2.931 -29.265 1.00 82.00 90 GLU A C 1
ATOM 698 O O . GLU A 1 90 ? 19.653 3.876 -30.046 1.00 82.00 90 GLU A O 1
ATOM 703 N N . LEU A 1 91 ? 19.186 2.975 -28.043 1.00 81.44 91 LEU A N 1
ATOM 704 C CA . LEU A 1 91 ? 18.415 4.108 -27.542 1.00 81.44 91 LEU A CA 1
ATOM 705 C C . LEU A 1 91 ? 19.323 5.190 -26.959 1.00 81.44 91 LEU A C 1
ATOM 707 O O . LEU A 1 91 ? 20.202 4.919 -26.137 1.00 81.44 91 LEU A O 1
ATOM 711 N N . THR A 1 92 ? 19.031 6.438 -27.308 1.00 84.38 92 THR A N 1
ATOM 712 C CA . THR A 1 92 ? 19.515 7.595 -26.550 1.00 84.38 92 THR A CA 1
ATOM 713 C C . THR A 1 92 ? 18.905 7.621 -25.141 1.00 84.38 92 THR A C 1
ATOM 715 O O . THR A 1 92 ? 17.892 6.974 -24.865 1.00 84.38 92 THR A O 1
ATOM 718 N N . GLU A 1 93 ? 19.496 8.400 -24.232 1.00 77.06 93 GLU A N 1
ATOM 719 C CA . GLU A 1 93 ? 18.956 8.590 -22.877 1.00 77.06 93 GLU A CA 1
ATOM 720 C C . GLU A 1 93 ? 17.523 9.153 -22.902 1.00 77.06 93 GLU A C 1
ATOM 722 O O . GLU A 1 93 ? 16.655 8.678 -22.171 1.00 77.06 93 GLU A O 1
ATOM 727 N N . GLU A 1 94 ? 17.241 10.109 -23.794 1.00 84.19 94 GLU A N 1
ATOM 728 C CA . GLU A 1 94 ? 15.906 10.700 -23.949 1.00 84.19 94 GLU A CA 1
ATOM 729 C C . GLU A 1 94 ? 14.873 9.666 -24.422 1.00 84.19 94 GLU A C 1
ATOM 731 O O . GLU A 1 94 ? 13.772 9.578 -23.871 1.00 84.19 94 GLU A O 1
ATOM 736 N N . GLU A 1 95 ? 15.230 8.831 -25.399 1.00 85.62 95 GLU A N 1
ATOM 737 C CA . GLU A 1 95 ? 14.357 7.759 -25.882 1.00 85.62 95 GLU A CA 1
ATOM 738 C C . GLU A 1 95 ? 14.129 6.686 -24.814 1.00 85.62 95 GLU A C 1
ATOM 740 O O . GLU A 1 95 ? 12.998 6.227 -24.638 1.00 85.62 95 GLU A O 1
ATOM 745 N N . GLY A 1 96 ? 15.172 6.327 -24.058 1.00 82.50 96 GLY A N 1
ATOM 746 C CA . GLY A 1 96 ? 15.070 5.440 -22.900 1.00 82.50 96 GLY A CA 1
ATOM 747 C C . GLY A 1 96 ? 14.138 5.998 -21.820 1.00 82.50 96 GLY A C 1
ATOM 748 O O . GLY A 1 96 ? 13.316 5.258 -21.266 1.00 82.50 96 GLY A O 1
ATOM 749 N N . ALA A 1 97 ? 14.188 7.310 -21.578 1.00 80.00 97 ALA A N 1
ATOM 750 C CA . ALA A 1 97 ? 13.325 7.987 -20.619 1.00 80.00 97 ALA A CA 1
ATOM 751 C C . ALA A 1 97 ? 11.855 8.019 -21.054 1.00 80.00 97 ALA A C 1
ATOM 753 O O . ALA A 1 97 ? 10.959 7.757 -20.248 1.00 80.00 97 ALA A O 1
ATOM 754 N N . ILE A 1 98 ? 11.588 8.303 -22.332 1.00 86.94 98 ILE A N 1
ATOM 755 C CA . ILE A 1 98 ? 10.234 8.248 -22.902 1.00 86.94 98 ILE A CA 1
ATOM 756 C C . ILE A 1 98 ? 9.684 6.822 -22.816 1.00 86.94 98 ILE A C 1
ATOM 758 O O . ILE A 1 98 ? 8.547 6.629 -22.388 1.00 86.94 98 ILE A O 1
ATOM 762 N N . LEU A 1 99 ? 10.500 5.829 -23.176 1.00 86.81 99 LEU A N 1
ATOM 763 C CA . LEU A 1 99 ? 10.118 4.422 -23.166 1.00 86.81 99 LEU A CA 1
ATOM 764 C C . LEU A 1 99 ? 9.816 3.905 -21.747 1.00 86.81 99 LEU A C 1
ATOM 766 O O . LEU A 1 99 ? 8.881 3.130 -21.560 1.00 86.81 99 LEU A O 1
ATOM 770 N N . SER A 1 100 ? 10.575 4.347 -20.744 1.00 83.94 100 SER A N 1
ATOM 771 C CA . SER A 1 100 ? 10.423 3.906 -19.348 1.00 83.94 100 SER A CA 1
ATOM 772 C C . SER A 1 100 ? 9.299 4.613 -18.592 1.00 83.94 100 SER A C 1
ATOM 774 O O . SER A 1 100 ? 8.823 4.108 -17.574 1.00 83.94 100 SER A O 1
ATOM 776 N N . ARG A 1 101 ? 8.846 5.774 -19.078 1.00 86.19 101 ARG A N 1
ATOM 777 C CA . ARG A 1 101 ? 7.853 6.619 -18.401 1.00 86.19 101 ARG A CA 1
ATOM 778 C C . ARG A 1 101 ? 6.592 5.868 -17.946 1.00 86.19 101 ARG A C 1
ATOM 780 O O . ARG A 1 101 ? 6.257 6.010 -16.772 1.00 86.19 101 ARG A O 1
ATOM 787 N N . PRO A 1 102 ? 5.939 5.018 -18.766 1.00 89.38 102 PRO A N 1
ATOM 788 C CA . PRO A 1 102 ? 4.723 4.317 -18.343 1.00 89.38 102 PRO A CA 1
ATOM 789 C C . PRO A 1 102 ? 4.936 3.336 -17.179 1.00 89.38 102 PRO A C 1
ATOM 791 O O . PRO A 1 102 ? 3.987 3.019 -16.461 1.00 89.38 102 PRO A O 1
ATOM 794 N N . TRP A 1 103 ? 6.162 2.833 -16.998 1.00 88.19 103 TRP A N 1
ATOM 795 C CA . TRP A 1 103 ? 6.530 1.932 -15.904 1.00 88.19 103 TRP A CA 1
ATOM 796 C C . TRP A 1 103 ? 6.847 2.705 -14.622 1.00 88.19 103 TRP A C 1
ATOM 798 O O . TRP A 1 103 ? 6.436 2.295 -13.538 1.00 88.19 103 TRP A O 1
ATOM 808 N N . ILE A 1 104 ? 7.520 3.853 -14.750 1.00 83.81 104 ILE A N 1
ATOM 809 C CA . ILE A 1 104 ? 7.786 4.770 -13.631 1.00 83.81 104 ILE A CA 1
ATOM 810 C C . ILE A 1 104 ? 6.473 5.353 -13.096 1.00 83.81 104 ILE A C 1
ATOM 812 O O . ILE A 1 104 ? 6.244 5.359 -11.888 1.00 83.81 104 ILE A O 1
ATOM 816 N N . GLU A 1 105 ? 5.591 5.817 -13.985 1.00 86.69 105 GLU A N 1
ATOM 817 C CA . GLU A 1 105 ? 4.270 6.344 -13.621 1.00 86.69 105 GLU A CA 1
ATOM 818 C C . GLU A 1 105 ? 3.437 5.285 -12.893 1.00 86.69 105 GLU A C 1
ATOM 820 O O . GLU A 1 105 ? 2.906 5.564 -11.822 1.00 86.69 105 GLU A O 1
ATOM 825 N N . ALA A 1 106 ? 3.435 4.041 -13.382 1.00 89.50 106 ALA A N 1
ATOM 826 C CA . ALA A 1 106 ? 2.745 2.936 -12.724 1.00 89.50 106 ALA A CA 1
ATOM 827 C C . ALA A 1 106 ? 3.207 2.709 -11.270 1.00 89.50 106 ALA A C 1
ATOM 829 O O . ALA A 1 106 ? 2.372 2.535 -10.378 1.00 89.50 106 ALA A O 1
ATOM 830 N N . ILE A 1 107 ? 4.520 2.753 -11.014 1.00 86.06 107 ILE A N 1
ATOM 831 C CA . ILE A 1 107 ? 5.079 2.645 -9.657 1.00 86.06 107 ILE A CA 1
ATOM 832 C C . ILE A 1 107 ? 4.630 3.828 -8.798 1.00 86.06 107 ILE A C 1
ATOM 834 O O . ILE A 1 107 ? 4.145 3.640 -7.679 1.00 86.06 107 ILE A O 1
ATOM 838 N N . ASN A 1 108 ? 4.756 5.047 -9.325 1.00 85.81 108 ASN A N 1
ATOM 839 C CA . ASN A 1 108 ? 4.394 6.268 -8.611 1.00 85.81 108 ASN A CA 1
ATOM 840 C C . ASN A 1 108 ? 2.909 6.307 -8.245 1.00 85.81 108 ASN A C 1
ATOM 842 O O . ASN A 1 108 ? 2.573 6.742 -7.138 1.00 85.81 108 ASN A O 1
ATOM 846 N N . ASP A 1 109 ? 2.034 5.832 -9.128 1.00 90.00 109 ASP A N 1
ATOM 847 C CA . ASP A 1 109 ? 0.593 5.757 -8.901 1.00 90.00 109 ASP A CA 1
ATOM 848 C C . ASP A 1 109 ? 0.267 4.795 -7.754 1.00 90.00 109 ASP A C 1
ATOM 850 O O . ASP A 1 109 ? -0.409 5.172 -6.792 1.00 90.00 109 ASP A O 1
ATOM 854 N N . VAL A 1 110 ? 0.827 3.580 -7.790 1.00 92.50 110 VAL A N 1
ATOM 855 C CA . VAL A 1 110 ? 0.643 2.563 -6.740 1.00 92.50 110 VAL A CA 1
ATOM 856 C C . VAL A 1 110 ? 1.180 3.057 -5.396 1.00 92.50 110 VAL A C 1
ATOM 858 O O . VAL A 1 110 ? 0.479 3.009 -4.381 1.00 92.50 110 VAL A O 1
ATOM 861 N N . VAL A 1 111 ? 2.410 3.576 -5.368 1.00 89.88 111 VAL A N 1
ATOM 862 C CA . VAL A 1 111 ? 3.049 4.101 -4.150 1.00 89.88 111 VAL A CA 1
ATOM 863 C C . VAL A 1 111 ? 2.262 5.292 -3.598 1.00 89.88 111 VAL A C 1
ATOM 865 O O . VAL A 1 111 ? 2.059 5.408 -2.384 1.00 89.88 111 VAL A O 1
ATOM 868 N N . SER A 1 112 ? 1.767 6.176 -4.465 1.00 89.06 112 SER A N 1
ATOM 869 C CA . SER A 1 112 ? 0.937 7.309 -4.052 1.00 89.06 112 SER A CA 1
ATOM 870 C C . SER A 1 112 ? -0.387 6.842 -3.454 1.00 89.06 112 SER A C 1
ATOM 872 O O . SER A 1 112 ? -0.754 7.311 -2.371 1.00 89.06 112 SER A O 1
ATOM 874 N N . PHE A 1 113 ? -1.052 5.873 -4.084 1.00 95.50 113 PHE A N 1
ATOM 875 C CA . PHE A 1 113 ? -2.295 5.291 -3.589 1.00 95.50 113 PHE A CA 1
ATOM 876 C C . PHE A 1 113 ? -2.112 4.592 -2.238 1.00 95.50 113 PHE A C 1
ATOM 878 O O . PHE A 1 113 ? -2.836 4.882 -1.279 1.00 95.50 113 PHE A O 1
ATOM 885 N N . PHE A 1 114 ? -1.078 3.759 -2.089 1.00 95.31 114 PHE A N 1
ATOM 886 C CA . PHE A 1 114 ? -0.731 3.171 -0.795 1.00 95.31 114 PHE A CA 1
ATOM 887 C C . PHE A 1 114 ? -0.463 4.242 0.263 1.00 95.31 114 PHE A C 1
ATOM 889 O O . PHE A 1 114 ? -0.924 4.123 1.398 1.00 95.31 114 PHE A O 1
ATOM 896 N N . GLY A 1 115 ? 0.236 5.323 -0.091 1.00 93.31 115 GLY A N 1
ATOM 897 C CA . GLY A 1 115 ? 0.474 6.451 0.807 1.00 93.31 115 GLY A CA 1
ATOM 898 C C . GLY A 1 115 ? -0.816 7.142 1.267 1.00 93.31 115 GLY A C 1
ATOM 899 O O . GLY A 1 115 ? -0.928 7.529 2.440 1.00 93.31 115 GLY A O 1
ATOM 900 N N . ILE A 1 116 ? -1.795 7.281 0.368 1.00 95.19 116 ILE A N 1
ATOM 901 C CA . ILE A 1 116 ? -3.125 7.829 0.659 1.00 95.19 116 ILE A CA 1
ATOM 902 C C . ILE A 1 116 ? -3.867 6.916 1.640 1.00 95.19 116 ILE A C 1
ATOM 904 O O . ILE A 1 116 ? -4.235 7.364 2.732 1.00 95.19 116 ILE A O 1
ATOM 908 N N . VAL A 1 117 ? -4.011 5.627 1.320 1.00 96.75 117 VAL A N 1
ATOM 909 C CA . VAL A 1 117 ? -4.724 4.669 2.182 1.00 96.75 117 VAL A CA 1
ATOM 910 C C . VAL A 1 117 ? -4.039 4.536 3.542 1.00 96.75 117 VAL A C 1
ATOM 912 O O . VAL A 1 117 ? -4.705 4.577 4.579 1.00 96.75 117 VAL A O 1
ATOM 915 N N . ALA A 1 118 ? -2.706 4.483 3.574 1.00 96.56 118 ALA A N 1
ATOM 916 C CA . ALA A 1 118 ? -1.936 4.461 4.814 1.00 96.56 118 ALA A CA 1
ATOM 917 C C . ALA A 1 118 ? -2.249 5.675 5.697 1.00 96.56 118 ALA A C 1
ATOM 919 O O . ALA A 1 118 ? -2.402 5.547 6.912 1.00 96.56 118 ALA A O 1
ATOM 920 N N . THR A 1 119 ? -2.382 6.858 5.094 1.00 95.38 119 THR A N 1
ATOM 921 C CA . THR A 1 119 ? -2.713 8.090 5.817 1.00 95.38 119 THR A CA 1
ATOM 922 C C . THR A 1 119 ? -4.121 8.026 6.410 1.00 95.38 119 THR A C 1
ATOM 924 O O . THR A 1 119 ? -4.290 8.360 7.584 1.00 95.38 119 THR A O 1
ATOM 927 N N . TYR A 1 120 ? -5.112 7.540 5.656 1.00 96.56 120 TYR A N 1
ATOM 928 C CA . TYR A 1 120 ? -6.473 7.341 6.166 1.00 96.56 120 TYR A CA 1
ATOM 929 C C . TYR A 1 120 ? -6.525 6.338 7.328 1.00 96.56 120 TYR A C 1
ATOM 931 O O . TYR A 1 120 ? -7.190 6.593 8.337 1.00 96.56 120 TYR A O 1
ATOM 939 N N . VAL A 1 121 ? -5.784 5.231 7.231 1.00 96.81 121 VAL A N 1
ATOM 940 C CA . VAL A 1 121 ? -5.700 4.218 8.295 1.00 96.81 121 VAL A CA 1
ATOM 941 C C . VAL A 1 121 ? -5.039 4.780 9.553 1.00 96.81 121 VAL A C 1
ATOM 943 O O . VAL A 1 121 ? -5.580 4.655 10.651 1.00 96.81 121 VAL A O 1
ATOM 946 N N . LEU A 1 122 ? -3.895 5.454 9.413 1.00 96.25 122 LEU A N 1
ATOM 947 C CA . LEU A 1 122 ? -3.144 6.012 10.545 1.00 96.25 122 LEU A CA 1
ATOM 948 C C . LEU A 1 122 ? -3.889 7.166 11.239 1.00 96.25 122 LEU A C 1
ATOM 950 O O . LEU A 1 122 ? -3.750 7.350 12.450 1.00 96.25 122 LEU A O 1
ATOM 954 N N . ARG A 1 123 ? -4.724 7.913 10.505 1.00 95.19 123 ARG A N 1
ATOM 955 C CA . ARG A 1 123 ? -5.645 8.915 11.074 1.00 95.19 123 ARG A CA 1
ATOM 956 C C . ARG A 1 123 ? -6.875 8.299 11.742 1.00 95.19 123 ARG A C 1
ATOM 958 O O . ARG A 1 123 ? -7.551 8.979 12.508 1.00 95.19 123 ARG A O 1
ATOM 965 N N . GLY A 1 124 ? -7.152 7.018 11.501 1.00 93.50 124 GLY A N 1
ATOM 966 C CA . GLY A 1 124 ? -8.340 6.326 12.001 1.00 93.50 124 GLY A CA 1
ATOM 967 C C . GLY A 1 124 ? -9.616 6.654 11.228 1.00 93.50 124 GLY A C 1
ATOM 968 O O . GLY A 1 124 ? -10.701 6.426 11.750 1.00 93.50 124 GLY A O 1
ATOM 969 N N . GLN A 1 125 ? -9.489 7.190 10.012 1.00 93.19 125 GLN A N 1
ATOM 970 C CA . GLN A 1 125 ? -10.613 7.447 9.104 1.00 93.19 125 GLN A CA 1
ATOM 971 C C . GLN A 1 125 ? -11.064 6.167 8.392 1.00 93.19 125 GLN A C 1
ATOM 973 O O . GLN A 1 125 ? -12.210 6.064 7.976 1.00 93.19 125 GLN A O 1
ATOM 978 N N . ILE A 1 126 ? -10.158 5.194 8.273 1.00 94.50 126 ILE A N 1
ATOM 979 C CA . ILE A 1 126 ? -10.426 3.863 7.737 1.00 94.50 126 ILE A CA 1
ATOM 980 C C . ILE A 1 126 ? -9.902 2.832 8.731 1.00 94.50 126 ILE A C 1
ATOM 982 O O . ILE A 1 126 ? -8.795 2.953 9.260 1.00 94.50 126 ILE A O 1
ATOM 986 N N . SER A 1 127 ? -10.700 1.801 9.002 1.00 95.19 127 SER A N 1
ATOM 987 C CA . SER A 1 127 ? -10.249 0.678 9.820 1.00 95.19 127 SER A CA 1
ATOM 988 C C . SER A 1 127 ? -9.264 -0.206 9.049 1.00 95.19 127 SER A C 1
ATOM 990 O O . SER A 1 127 ? -9.342 -0.338 7.831 1.00 95.19 127 SER A O 1
ATOM 992 N N . ALA A 1 128 ? -8.365 -0.896 9.745 1.00 95.81 128 ALA A N 1
ATOM 993 C CA . ALA A 1 128 ? -7.464 -1.825 9.069 1.00 95.81 128 ALA A CA 1
ATOM 994 C C . ALA A 1 128 ? -8.176 -2.985 8.355 1.00 95.81 128 ALA A C 1
ATOM 996 O O . ALA A 1 128 ? -7.667 -3.487 7.361 1.00 95.81 128 ALA A O 1
ATOM 997 N N . GLN A 1 129 ? -9.342 -3.411 8.855 1.00 96.00 129 GLN A N 1
ATOM 998 C CA . GLN A 1 129 ? -10.168 -4.401 8.165 1.00 96.00 129 GLN A CA 1
ATOM 999 C C . GLN A 1 129 ? -10.631 -3.855 6.813 1.00 96.00 129 GLN A C 1
ATOM 1001 O O . GLN A 1 129 ? -10.552 -4.555 5.815 1.00 96.00 129 GLN A O 1
ATOM 1006 N N . ASN A 1 130 ? -11.052 -2.592 6.766 1.00 96.25 130 ASN A N 1
ATOM 1007 C CA . ASN A 1 130 ? -11.472 -1.953 5.525 1.00 96.25 130 ASN A CA 1
ATOM 1008 C C . ASN A 1 130 ? -10.291 -1.737 4.566 1.00 96.25 130 ASN A C 1
ATOM 1010 O O . ASN A 1 130 ? -10.445 -1.943 3.369 1.00 96.25 130 ASN A O 1
ATOM 1014 N N . ALA A 1 131 ? -9.100 -1.413 5.082 1.00 96.69 131 ALA A N 1
ATOM 1015 C CA . ALA A 1 131 ? -7.881 -1.402 4.272 1.00 96.69 131 ALA A CA 1
ATOM 1016 C C . ALA A 1 131 ? -7.591 -2.784 3.664 1.00 96.69 131 ALA A C 1
ATOM 1018 O O . ALA A 1 131 ? -7.304 -2.885 2.478 1.00 96.69 131 ALA A O 1
ATOM 1019 N N . TYR A 1 132 ? -7.744 -3.858 4.444 1.00 96.25 132 TYR A N 1
ATOM 1020 C CA . TYR A 1 132 ? -7.626 -5.222 3.929 1.00 96.25 132 TYR A CA 1
ATOM 1021 C C . TYR A 1 132 ? -8.696 -5.553 2.877 1.00 96.25 132 TYR A C 1
ATOM 1023 O O . TYR A 1 132 ? -8.391 -6.214 1.900 1.00 96.25 132 TYR A O 1
ATOM 1031 N N . VAL A 1 133 ? -9.930 -5.058 3.017 1.00 94.69 133 VAL A N 1
ATOM 1032 C CA . VAL A 1 133 ? -10.993 -5.233 2.004 1.00 94.69 133 VAL A CA 1
ATOM 1033 C C . VAL A 1 133 ? -10.681 -4.507 0.689 1.00 94.69 133 VAL A C 1
ATOM 1035 O O . VAL A 1 133 ? -11.127 -4.962 -0.361 1.00 94.69 133 VAL A O 1
ATOM 1038 N N . ILE A 1 134 ? -9.941 -3.393 0.730 1.00 95.12 134 ILE A N 1
ATOM 1039 C CA . ILE A 1 134 ? -9.501 -2.685 -0.483 1.00 95.12 134 ILE A CA 1
ATOM 1040 C C . ILE A 1 134 ? -8.490 -3.543 -1.250 1.00 95.12 134 ILE A C 1
ATOM 1042 O O . ILE A 1 134 ? -8.695 -3.805 -2.428 1.00 95.12 134 ILE A O 1
ATOM 1046 N N . PHE A 1 135 ? -7.440 -4.010 -0.573 1.00 94.50 135 PHE A N 1
ATOM 1047 C CA . PHE A 1 135 ? -6.293 -4.653 -1.225 1.00 94.50 135 PHE A CA 1
ATOM 1048 C C . PHE A 1 135 ? -6.373 -6.182 -1.339 1.00 94.50 135 PHE A C 1
ATOM 1050 O O . PHE A 1 135 ? -5.740 -6.782 -2.203 1.00 94.50 135 PHE A O 1
ATOM 1057 N N . GLY A 1 136 ? -7.107 -6.829 -0.437 1.00 89.44 136 GLY A N 1
ATOM 1058 C CA . GLY A 1 136 ? -7.199 -8.280 -0.317 1.00 89.44 136 GLY A CA 1
ATOM 1059 C C . GLY A 1 136 ? -5.904 -8.974 0.123 1.00 89.44 136 GLY A C 1
ATOM 1060 O O . GLY A 1 136 ? -4.917 -8.359 0.539 1.00 89.44 136 GLY A O 1
ATOM 1061 N N . ALA A 1 137 ? -5.909 -10.305 0.011 1.00 88.69 137 ALA A N 1
ATOM 1062 C CA . ALA A 1 137 ? -4.749 -11.151 0.294 1.00 88.69 137 ALA A CA 1
ATOM 1063 C C . ALA A 1 137 ? -3.593 -10.928 -0.693 1.00 88.69 137 ALA A C 1
ATOM 1065 O O . ALA A 1 137 ? -2.452 -11.280 -0.400 1.00 88.69 137 ALA A O 1
ATOM 1066 N N . GLU A 1 138 ? -3.878 -10.350 -1.858 1.00 87.62 138 GLU A N 1
ATOM 1067 C CA . GLU A 1 138 ? -2.922 -10.194 -2.945 1.00 87.62 138 GLU A CA 1
ATOM 1068 C C . GLU A 1 138 ? -1.727 -9.318 -2.551 1.00 87.62 138 GLU A C 1
ATOM 1070 O O . GLU A 1 138 ? -0.577 -9.757 -2.650 1.00 87.62 138 GLU A O 1
ATOM 1075 N N . VAL A 1 139 ? -2.006 -8.115 -2.040 1.00 91.00 139 VAL A N 1
ATOM 1076 C CA . VAL A 1 139 ? -0.982 -7.180 -1.554 1.00 91.00 139 VAL A CA 1
ATOM 1077 C C . VAL A 1 139 ? -0.303 -7.721 -0.301 1.00 91.00 139 VAL A C 1
ATOM 1079 O O . VAL A 1 139 ? 0.897 -7.523 -0.120 1.00 91.00 139 VAL A O 1
ATOM 1082 N N . ALA A 1 140 ? -1.033 -8.453 0.552 1.00 89.62 140 ALA A N 1
ATOM 1083 C CA . ALA A 1 140 ? -0.439 -9.117 1.708 1.00 89.62 140 ALA A CA 1
ATOM 1084 C C . ALA A 1 140 ? 0.679 -10.063 1.246 1.00 89.62 140 ALA A C 1
ATOM 1086 O O . ALA A 1 140 ? 1.843 -9.846 1.583 1.00 89.62 140 ALA A O 1
ATOM 1087 N N . ARG A 1 141 ? 0.338 -11.052 0.407 1.00 86.88 141 ARG A N 1
ATOM 1088 C CA . ARG A 1 141 ? 1.255 -12.078 -0.124 1.00 86.88 141 ARG A CA 1
ATOM 1089 C C . ARG A 1 141 ? 2.446 -11.486 -0.876 1.00 86.88 141 ARG A C 1
ATOM 1091 O O . ARG A 1 141 ? 3.526 -12.059 -0.851 1.00 86.88 141 ARG A O 1
ATOM 1098 N N . ARG A 1 142 ? 2.287 -10.297 -1.461 1.00 87.50 142 ARG A N 1
ATOM 1099 C CA . ARG A 1 142 ? 3.337 -9.571 -2.195 1.00 87.50 142 ARG A CA 1
ATOM 1100 C C . ARG A 1 142 ? 4.068 -8.523 -1.358 1.00 87.50 142 ARG A C 1
ATOM 1102 O O . ARG A 1 142 ? 4.592 -7.548 -1.889 1.00 87.50 142 ARG A O 1
ATOM 1109 N N . SER A 1 143 ? 4.158 -8.736 -0.045 1.00 85.75 143 SER A N 1
ATOM 1110 C CA . SER A 1 143 ? 4.851 -7.816 0.866 1.00 85.75 143 SER A CA 1
ATOM 1111 C C . SER A 1 143 ? 6.301 -7.519 0.491 1.00 85.75 143 SER A C 1
ATOM 1113 O O . SER A 1 143 ? 6.747 -6.395 0.708 1.00 85.75 143 SER A O 1
ATOM 1115 N N . LYS A 1 144 ? 7.003 -8.490 -0.105 1.00 82.94 144 LYS A N 1
ATOM 1116 C CA . LYS A 1 144 ? 8.356 -8.320 -0.645 1.00 82.94 144 LYS A CA 1
ATOM 1117 C C . LYS A 1 144 ? 8.390 -7.269 -1.757 1.00 82.94 144 LYS A C 1
ATOM 1119 O O . LYS A 1 144 ? 9.128 -6.301 -1.642 1.00 82.94 144 LYS A O 1
ATOM 1124 N N . ILE A 1 145 ? 7.516 -7.393 -2.759 1.00 85.38 145 ILE A N 1
ATOM 1125 C CA . ILE A 1 145 ? 7.428 -6.443 -3.880 1.00 85.38 145 ILE A CA 1
ATOM 1126 C C . ILE A 1 145 ? 7.174 -5.027 -3.365 1.00 85.38 145 ILE A C 1
ATOM 1128 O O . ILE A 1 145 ? 7.860 -4.093 -3.759 1.00 85.38 145 ILE A O 1
ATOM 1132 N N . VAL A 1 146 ? 6.242 -4.863 -2.420 1.00 88.81 146 VAL A N 1
ATOM 1133 C CA . VAL A 1 146 ? 5.971 -3.545 -1.826 1.00 88.81 146 VAL A CA 1
ATOM 1134 C C . VAL A 1 146 ? 7.208 -2.975 -1.125 1.00 88.81 146 VAL A C 1
ATOM 1136 O O . VAL A 1 146 ? 7.436 -1.777 -1.203 1.00 88.81 146 VAL A O 1
ATOM 1139 N N . ARG A 1 147 ? 8.020 -3.793 -0.447 1.00 85.88 147 ARG A N 1
ATOM 1140 C CA . ARG A 1 147 ? 9.255 -3.332 0.217 1.00 85.88 147 ARG A CA 1
ATOM 1141 C C . ARG A 1 147 ? 10.344 -2.946 -0.781 1.00 85.88 147 ARG A C 1
ATOM 1143 O O . ARG A 1 147 ? 11.008 -1.937 -0.557 1.00 85.88 147 ARG A O 1
ATOM 1150 N N . GLU A 1 148 ? 10.477 -3.694 -1.872 1.00 79.75 148 GLU A N 1
ATOM 1151 C CA . GLU A 1 148 ? 11.424 -3.394 -2.952 1.00 79.75 148 GLU A CA 1
ATOM 1152 C C . GLU A 1 148 ? 11.036 -2.118 -3.714 1.00 79.75 148 GLU A C 1
ATOM 1154 O O . GLU A 1 148 ? 11.904 -1.309 -4.020 1.00 79.75 148 GLU A O 1
ATOM 1159 N N . LEU A 1 149 ? 9.738 -1.858 -3.924 1.00 82.62 149 LEU A N 1
ATOM 1160 C CA . LEU A 1 149 ? 9.258 -0.585 -4.492 1.00 82.62 149 LEU A CA 1
ATOM 1161 C C . LEU A 1 149 ? 9.574 0.635 -3.610 1.00 82.62 149 LEU A C 1
ATOM 1163 O O . LEU A 1 149 ? 9.606 1.760 -4.102 1.00 82.62 149 LEU A O 1
ATOM 1167 N N . LEU A 1 150 ? 9.758 0.437 -2.302 1.00 79.88 150 LEU A N 1
ATOM 1168 C CA . LEU A 1 150 ? 10.048 1.509 -1.342 1.00 79.88 150 LEU A CA 1
ATOM 1169 C C . LEU A 1 150 ? 11.537 1.684 -1.048 1.00 79.88 150 LEU A C 1
ATOM 1171 O O . LEU A 1 150 ? 11.866 2.531 -0.214 1.00 79.88 150 LEU A O 1
ATOM 1175 N N . ASP A 1 151 ? 12.396 0.877 -1.674 1.00 68.38 151 ASP A N 1
ATOM 1176 C CA . ASP A 1 151 ? 13.846 0.884 -1.454 1.00 68.38 151 ASP A CA 1
ATOM 1177 C C . ASP A 1 151 ? 14.243 0.677 0.031 1.00 68.38 151 ASP A C 1
ATOM 1179 O O . ASP A 1 151 ? 15.247 1.180 0.524 1.00 68.38 151 ASP A O 1
ATOM 1183 N N . GLU A 1 152 ? 13.417 -0.044 0.803 1.00 56.97 152 GLU A N 1
ATOM 1184 C CA . GLU A 1 152 ? 13.709 -0.368 2.217 1.00 56.97 152 GLU A CA 1
ATOM 1185 C C . GLU A 1 152 ? 14.382 -1.742 2.372 1.00 56.97 152 GLU A C 1
ATOM 1187 O O . GLU A 1 152 ? 14.940 -2.056 3.424 1.00 56.97 152 GLU A O 1
ATOM 1192 N N . GLU A 1 153 ? 14.366 -2.540 1.308 1.00 51.41 153 GLU A N 1
ATOM 1193 C CA . GLU A 1 153 ? 15.235 -3.695 1.110 1.00 51.41 153 GLU A CA 1
ATOM 1194 C C . GLU A 1 153 ? 15.934 -3.497 -0.238 1.00 51.41 153 GLU A C 1
ATOM 1196 O O . GLU A 1 153 ? 15.496 -4.077 -1.232 1.00 51.41 153 GLU A O 1
ATOM 1201 N N . PRO A 1 154 ? 16.986 -2.654 -0.314 1.00 42.69 154 PRO A N 1
ATOM 1202 C CA . PRO A 1 154 ? 17.841 -2.650 -1.486 1.00 42.69 154 PRO A CA 1
ATOM 1203 C C . PRO A 1 154 ? 18.418 -4.054 -1.541 1.00 42.69 154 PRO A C 1
ATOM 1205 O O . PRO A 1 154 ? 19.200 -4.451 -0.673 1.00 42.69 154 PRO A O 1
ATOM 1208 N N . SER A 1 155 ? 17.934 -4.861 -2.477 1.00 41.88 155 SER A N 1
ATOM 1209 C CA . SER A 1 155 ? 18.339 -6.245 -2.620 1.00 41.88 155 SER A CA 1
ATOM 1210 C C . SER A 1 155 ? 19.818 -6.282 -2.990 1.00 41.88 155 SER A C 1
ATOM 1212 O O . SER A 1 155 ? 20.199 -6.383 -4.154 1.00 41.88 155 SER A O 1
ATOM 1214 N N . GLY A 1 156 ? 20.676 -6.264 -1.976 1.00 39.06 156 GLY A N 1
ATOM 1215 C CA . GLY A 1 156 ? 21.922 -6.990 -2.025 1.00 39.06 156 GLY A CA 1
ATOM 1216 C C . GLY A 1 156 ? 21.567 -8.460 -2.205 1.00 39.06 156 GLY A C 1
ATOM 1217 O O . GLY A 1 156 ? 21.313 -9.154 -1.231 1.00 39.06 156 GLY A O 1
ATOM 1218 N N . ARG A 1 157 ? 21.525 -8.906 -3.465 1.00 40.84 157 ARG A N 1
ATOM 1219 C CA . ARG A 1 157 ? 21.719 -10.300 -3.889 1.00 40.84 157 ARG A CA 1
ATOM 1220 C C . ARG A 1 157 ? 20.943 -11.344 -3.067 1.00 40.84 157 ARG A C 1
ATOM 1222 O O . ARG A 1 157 ? 21.544 -12.103 -2.310 1.00 40.84 157 ARG A O 1
ATOM 1229 N N . PHE A 1 158 ? 19.637 -11.485 -3.298 1.00 36.38 158 PHE A N 1
ATOM 1230 C CA . PHE A 1 158 ? 19.027 -12.806 -3.124 1.00 36.38 158 PHE A CA 1
ATOM 1231 C C . PHE A 1 158 ? 19.341 -13.652 -4.371 1.00 36.38 158 PHE A C 1
ATOM 1233 O O . PHE A 1 158 ? 19.175 -13.165 -5.493 1.00 36.38 158 PHE A O 1
ATOM 1240 N N . PRO A 1 159 ? 19.816 -14.900 -4.222 1.00 30.97 159 PRO A N 1
ATOM 1241 C CA . PRO A 1 159 ? 20.109 -15.767 -5.355 1.00 30.97 159 PRO A CA 1
ATOM 1242 C C . PRO A 1 159 ? 18.787 -16.147 -6.034 1.00 30.97 159 PRO A C 1
ATOM 1244 O O . PRO A 1 159 ? 18.027 -16.957 -5.515 1.00 30.97 159 PRO A O 1
ATOM 1247 N N . GLY A 1 160 ? 18.480 -15.498 -7.159 1.00 35.94 160 GLY A N 1
ATOM 1248 C CA . GLY A 1 160 ? 17.266 -15.730 -7.951 1.00 35.94 160 GLY A CA 1
ATOM 1249 C C . GLY A 1 160 ? 16.537 -14.454 -8.379 1.00 35.94 160 GLY A C 1
ATOM 1250 O O . GLY A 1 160 ? 15.943 -14.441 -9.449 1.00 35.94 160 GLY A O 1
ATOM 1251 N N . SER A 1 161 ? 16.656 -13.356 -7.623 1.00 40.06 161 SER A N 1
ATOM 1252 C CA . SER A 1 161 ? 16.245 -12.021 -8.079 1.00 40.06 161 SER A CA 1
ATOM 1253 C C . SER A 1 161 ? 17.400 -11.401 -8.861 1.00 40.06 161 SER A C 1
ATOM 1255 O O . SER A 1 161 ? 18.055 -10.467 -8.398 1.00 40.06 161 SER A O 1
ATOM 1257 N N . GLN A 1 162 ? 17.732 -11.986 -10.012 1.00 40.88 162 GLN A N 1
ATOM 1258 C CA . GLN A 1 162 ? 18.506 -11.229 -10.984 1.00 40.88 162 GLN A CA 1
ATOM 1259 C C . GLN A 1 162 ? 17.567 -10.136 -11.501 1.00 40.88 162 GLN A C 1
ATOM 1261 O O . GLN A 1 162 ? 16.531 -10.494 -12.069 1.00 40.88 162 GLN A O 1
ATOM 1266 N N . PRO A 1 163 ? 17.867 -8.832 -11.315 1.00 44.50 163 PRO A N 1
ATOM 1267 C CA . PRO A 1 163 ? 17.224 -7.825 -12.150 1.00 44.50 163 PRO A CA 1
ATOM 1268 C C . PRO A 1 163 ? 17.393 -8.296 -13.593 1.00 44.50 163 PRO A C 1
ATOM 1270 O O . PRO A 1 163 ? 18.465 -8.797 -13.935 1.00 44.50 163 PRO A O 1
ATOM 1273 N N . ALA A 1 164 ? 16.313 -8.260 -14.374 1.00 45.78 164 ALA A N 1
ATOM 1274 C CA . ALA A 1 164 ? 16.246 -8.824 -15.718 1.00 45.78 164 ALA A CA 1
ATOM 1275 C C . ALA A 1 164 ? 17.564 -8.612 -16.484 1.00 45.78 164 ALA A C 1
ATOM 1277 O O . ALA A 1 164 ? 17.822 -7.505 -16.920 1.00 45.78 164 ALA A O 1
ATOM 1278 N N . LYS A 1 165 ? 18.408 -9.654 -16.562 1.00 41.62 165 LYS A N 1
ATOM 1279 C CA . LYS A 1 165 ? 19.650 -9.774 -17.350 1.00 41.62 165 LYS A CA 1
ATOM 1280 C C . LYS A 1 165 ? 20.284 -8.454 -17.841 1.00 41.62 165 LYS A C 1
ATOM 1282 O O . LYS A 1 165 ? 20.507 -8.302 -19.038 1.00 41.62 165 LYS A O 1
ATOM 1287 N N . PHE A 1 166 ? 20.638 -7.536 -16.949 1.00 45.69 166 PHE A N 1
ATOM 1288 C CA . PHE A 1 166 ? 21.611 -6.500 -17.289 1.00 45.69 166 PHE A CA 1
ATOM 1289 C C . PHE A 1 166 ? 22.969 -7.051 -16.858 1.00 45.69 166 PHE A C 1
ATOM 1291 O O . PHE A 1 166 ? 23.303 -7.067 -15.677 1.00 45.69 166 PHE A O 1
ATOM 1298 N N . SER A 1 167 ? 23.687 -7.670 -17.798 1.00 42.44 167 SER A N 1
ATOM 1299 C CA . SER A 1 167 ? 25.101 -7.999 -17.601 1.00 42.44 167 SER A CA 1
ATOM 1300 C C . SER A 1 167 ? 25.899 -6.707 -17.423 1.00 42.44 167 SER A C 1
ATOM 1302 O O . SER A 1 167 ? 25.508 -5.686 -17.980 1.00 42.44 167 SER A O 1
ATOM 1304 N N . ASP A 1 168 ? 27.020 -6.781 -16.704 1.00 44.91 168 ASP A N 1
ATOM 1305 C CA . ASP A 1 168 ? 27.891 -5.683 -16.236 1.00 44.91 168 ASP A CA 1
ATOM 1306 C C . ASP A 1 168 ? 28.448 -4.701 -17.316 1.00 44.91 168 ASP A C 1
ATOM 1308 O O . ASP A 1 168 ? 29.305 -3.873 -17.016 1.00 44.91 168 ASP A O 1
ATOM 1312 N N . GLU A 1 169 ? 27.970 -4.749 -18.563 1.00 44.94 169 GLU A N 1
ATOM 1313 C CA . GLU A 1 169 ? 28.261 -3.817 -19.669 1.00 44.94 169 GLU A CA 1
ATOM 1314 C C . GLU A 1 169 ? 27.064 -2.877 -19.934 1.00 44.94 169 GLU A C 1
ATOM 1316 O O . GLU A 1 169 ? 26.564 -2.773 -21.054 1.00 44.94 169 GLU A O 1
ATOM 1321 N N . GLU A 1 170 ? 26.546 -2.228 -18.887 1.00 55.00 170 GLU A N 1
ATOM 1322 C CA . GLU A 1 170 ? 25.297 -1.460 -18.955 1.00 55.00 170 GLU A CA 1
ATOM 1323 C C . GLU A 1 170 ? 25.333 -0.326 -19.990 1.00 55.00 170 GLU A C 1
ATOM 1325 O O . GLU A 1 170 ? 26.152 0.595 -19.944 1.00 55.00 170 GLU A O 1
ATOM 1330 N N . THR A 1 171 ? 24.372 -0.370 -20.911 1.00 57.88 171 THR A N 1
ATOM 1331 C CA . THR A 1 171 ? 24.028 0.748 -21.787 1.00 57.88 171 THR A CA 1
ATOM 1332 C C . THR A 1 171 ? 23.534 1.922 -20.941 1.00 57.88 171 THR A C 1
ATOM 1334 O O . THR A 1 171 ? 22.873 1.730 -19.916 1.00 57.88 171 THR A O 1
ATOM 1337 N N . SER A 1 172 ? 23.797 3.158 -21.377 1.00 58.41 172 SER A N 1
ATOM 1338 C CA . SER A 1 172 ? 23.422 4.370 -20.628 1.00 58.41 172 SER A CA 1
ATOM 1339 C C . SER A 1 172 ? 21.932 4.411 -20.249 1.00 58.41 172 SER A C 1
ATOM 1341 O O . SER A 1 172 ? 21.581 4.885 -19.172 1.00 58.41 172 SER A O 1
ATOM 1343 N N . ALA A 1 173 ? 21.056 3.862 -21.098 1.00 53.94 173 ALA A N 1
ATOM 1344 C CA . ALA A 1 173 ? 19.617 3.778 -20.848 1.00 53.94 173 ALA A CA 1
ATOM 1345 C C . ALA A 1 173 ? 19.235 2.744 -19.766 1.00 53.94 173 ALA A C 1
ATOM 1347 O O . ALA A 1 173 ? 18.291 2.976 -19.010 1.00 53.94 173 ALA A O 1
ATOM 1348 N N . GLY A 1 174 ? 19.958 1.622 -19.663 1.00 55.38 174 GLY A N 1
ATOM 1349 C CA . GLY A 1 174 ? 19.735 0.601 -18.633 1.00 55.38 174 GLY A CA 1
ATOM 1350 C C . GLY A 1 174 ? 20.164 1.075 -17.242 1.00 55.38 174 GLY A C 1
ATOM 1351 O O . GLY A 1 174 ? 19.404 0.932 -16.283 1.00 55.38 174 GLY A O 1
ATOM 1352 N N . ALA A 1 175 ? 21.327 1.725 -17.153 1.00 60.66 175 ALA A N 1
ATOM 1353 C CA . ALA A 1 175 ? 21.808 2.343 -15.917 1.00 60.66 175 ALA A CA 1
ATOM 1354 C C . ALA A 1 175 ? 20.880 3.481 -15.448 1.00 60.66 175 ALA A C 1
ATOM 1356 O O . ALA A 1 175 ? 20.507 3.540 -14.277 1.00 60.66 175 ALA A O 1
ATOM 1357 N N . TRP A 1 176 ? 20.429 4.339 -16.375 1.00 62.12 176 TRP A N 1
ATOM 1358 C CA . TRP A 1 176 ? 19.431 5.378 -16.094 1.00 62.12 176 TRP A CA 1
ATOM 1359 C C . TRP A 1 176 ? 18.120 4.782 -15.568 1.00 62.12 176 TRP A C 1
ATOM 1361 O O . TRP A 1 176 ? 17.556 5.278 -14.599 1.00 62.12 176 TRP A O 1
ATOM 1371 N N . TRP A 1 177 ? 17.637 3.686 -16.160 1.00 63.56 177 TRP A N 1
ATOM 1372 C CA . TRP A 1 177 ? 16.419 3.018 -15.699 1.00 63.56 177 TRP A CA 1
ATOM 1373 C C . TRP A 1 177 ? 16.545 2.507 -14.261 1.00 63.56 177 TRP A C 1
ATOM 1375 O O . TRP A 1 177 ? 15.627 2.705 -13.461 1.00 63.56 177 TRP A O 1
ATOM 1385 N N . GLN A 1 178 ? 17.675 1.884 -13.915 1.00 65.75 178 GLN A N 1
ATOM 1386 C CA . GLN A 1 178 ? 17.924 1.446 -12.543 1.00 65.75 178 GLN A CA 1
ATOM 1387 C C . GLN A 1 178 ? 17.953 2.635 -11.583 1.00 65.75 178 GLN A C 1
ATOM 1389 O O . GLN A 1 178 ? 17.253 2.609 -10.574 1.00 65.75 178 GLN A O 1
ATOM 1394 N N . ASP A 1 179 ? 18.674 3.702 -11.925 1.00 64.50 179 ASP A N 1
ATOM 1395 C CA . ASP A 1 179 ? 18.737 4.932 -11.131 1.00 64.50 179 ASP A CA 1
ATOM 1396 C C . ASP A 1 179 ? 17.344 5.552 -10.904 1.00 64.50 179 ASP A C 1
ATOM 1398 O O . ASP A 1 179 ? 16.928 5.819 -9.774 1.00 64.50 179 ASP A O 1
ATOM 1402 N N . GLN A 1 180 ? 16.544 5.686 -11.961 1.00 62.38 180 GLN A N 1
ATOM 1403 C CA . GLN A 1 180 ? 15.206 6.268 -11.862 1.00 62.38 180 GLN A CA 1
ATOM 1404 C C . GLN A 1 180 ? 14.209 5.380 -11.121 1.00 62.38 180 GLN A C 1
ATOM 1406 O O . GLN A 1 180 ? 13.369 5.892 -10.375 1.00 62.38 180 GLN A O 1
ATOM 1411 N N . ARG A 1 181 ? 14.309 4.054 -11.265 1.00 60.22 181 ARG A N 1
ATOM 1412 C CA . ARG A 1 181 ? 13.539 3.103 -10.454 1.00 60.22 181 ARG A CA 1
ATOM 1413 C C . ARG A 1 181 ? 13.831 3.301 -8.965 1.00 60.22 181 ARG A C 1
ATOM 1415 O O . ARG A 1 181 ? 12.895 3.287 -8.168 1.00 60.22 181 ARG A O 1
ATOM 1422 N N . MET A 1 182 ? 15.094 3.520 -8.597 1.00 60.69 182 MET A N 1
ATOM 1423 C CA . MET A 1 182 ? 15.490 3.776 -7.207 1.00 60.69 182 MET A CA 1
ATOM 1424 C C . MET A 1 182 ? 14.929 5.114 -6.701 1.00 60.69 182 MET A C 1
ATOM 1426 O O . MET A 1 182 ? 14.476 5.216 -5.560 1.00 60.69 182 MET A O 1
ATOM 1430 N N . HIS A 1 183 ? 14.867 6.137 -7.557 1.00 59.84 183 HIS A N 1
ATOM 1431 C CA . HIS A 1 183 ? 14.322 7.445 -7.186 1.00 59.84 183 HIS A CA 1
ATOM 1432 C C . HIS A 1 183 ? 12.790 7.499 -7.108 1.00 59.84 183 HIS A C 1
ATOM 1434 O O . HIS A 1 183 ? 12.256 8.216 -6.256 1.00 59.84 183 HIS A O 1
ATOM 1440 N N . ALA A 1 184 ? 12.070 6.713 -7.914 1.00 54.62 184 ALA A N 1
ATOM 1441 C CA . ALA A 1 184 ? 10.606 6.636 -7.882 1.00 54.62 184 ALA A CA 1
ATOM 1442 C C . ALA A 1 184 ? 10.056 6.180 -6.512 1.00 54.62 184 ALA A C 1
ATOM 1444 O O . ALA A 1 184 ? 8.930 6.505 -6.148 1.00 54.62 184 ALA A O 1
ATOM 1445 N N . GLY A 1 185 ? 10.859 5.476 -5.706 1.00 51.53 185 GLY A N 1
ATOM 1446 C CA . GLY A 1 185 ? 10.493 5.060 -4.351 1.00 51.53 185 GLY A CA 1
ATOM 1447 C C . GLY A 1 185 ? 10.776 6.094 -3.254 1.00 51.53 185 GLY A C 1
ATOM 1448 O O . GLY A 1 185 ? 10.272 5.951 -2.141 1.00 51.53 185 GLY A O 1
ATOM 1449 N N . GLN A 1 186 ? 11.565 7.145 -3.499 1.00 58.56 186 GLN A N 1
ATOM 1450 C CA . GLN A 1 186 ? 12.088 8.020 -2.439 1.00 58.56 186 GLN A CA 1
ATOM 1451 C C . GLN A 1 186 ? 11.119 9.146 -2.059 1.00 58.56 186 GLN A C 1
ATOM 1453 O O . GLN A 1 186 ? 11.273 10.306 -2.435 1.00 58.56 186 GLN A O 1
ATOM 1458 N N . TYR A 1 187 ? 10.131 8.832 -1.219 1.00 57.69 187 TYR A N 1
ATOM 1459 C CA . TYR A 1 187 ? 9.201 9.835 -0.701 1.00 57.69 187 TYR A CA 1
ATOM 1460 C C . TYR A 1 187 ? 9.315 9.978 0.821 1.00 57.69 187 TYR A C 1
ATOM 1462 O O . TYR A 1 187 ? 8.804 9.167 1.602 1.00 57.69 187 TYR A O 1
ATOM 1470 N N . GLY A 1 188 ? 9.952 11.072 1.257 1.00 58.22 188 GLY A N 1
ATOM 1471 C CA . GLY A 1 188 ? 10.146 11.443 2.662 1.00 58.22 188 GLY A CA 1
ATOM 1472 C C . GLY A 1 188 ? 8.906 11.198 3.535 1.00 58.22 188 GLY A C 1
ATOM 1473 O O . GLY A 1 188 ? 7.822 11.730 3.297 1.00 58.22 188 GLY A O 1
ATOM 1474 N N . GLY A 1 189 ? 9.039 10.316 4.532 1.00 72.56 189 GLY A N 1
ATOM 1475 C CA . GLY A 1 189 ? 7.969 9.923 5.460 1.00 72.56 189 GLY A CA 1
ATOM 1476 C C . GLY A 1 189 ? 6.778 9.161 4.849 1.00 72.56 189 GLY A C 1
ATOM 1477 O O . GLY A 1 189 ? 5.974 8.603 5.598 1.00 72.56 189 GLY A O 1
ATOM 1478 N N . ARG A 1 190 ? 6.628 9.095 3.519 1.00 85.06 190 ARG A N 1
ATOM 1479 C CA . ARG A 1 190 ? 5.613 8.283 2.825 1.00 85.06 190 ARG A CA 1
ATOM 1480 C C . ARG A 1 190 ? 5.970 6.799 2.893 1.00 85.06 190 ARG A C 1
ATOM 1482 O O . ARG A 1 190 ? 5.099 6.028 3.280 1.00 85.06 190 ARG A O 1
ATOM 1489 N N . ASN A 1 191 ? 7.228 6.419 2.678 1.00 88.81 191 ASN A N 1
ATOM 1490 C CA . ASN A 1 191 ? 7.649 5.007 2.706 1.00 88.81 191 ASN A CA 1
ATOM 1491 C C . ASN A 1 191 ? 7.344 4.365 4.058 1.00 88.81 191 ASN A C 1
ATOM 1493 O O . ASN A 1 191 ? 6.729 3.311 4.137 1.00 88.81 191 ASN A O 1
ATOM 1497 N N . GLN A 1 192 ? 7.625 5.080 5.147 1.00 89.38 192 GLN A N 1
ATOM 1498 C CA . GLN A 1 192 ? 7.307 4.623 6.501 1.00 89.38 192 GLN A CA 1
ATOM 1499 C C . GLN A 1 192 ? 5.796 4.428 6.724 1.00 89.38 192 GLN A C 1
ATOM 1501 O O . GLN A 1 192 ? 5.399 3.514 7.447 1.00 89.38 192 GLN A O 1
ATOM 1506 N N . ARG A 1 193 ? 4.942 5.257 6.103 1.00 93.69 193 ARG A N 1
ATOM 1507 C CA . ARG A 1 193 ? 3.480 5.079 6.140 1.00 93.69 193 ARG A CA 1
ATOM 1508 C C . ARG A 1 193 ? 3.059 3.840 5.357 1.00 93.69 193 ARG A C 1
ATOM 1510 O O . ARG A 1 193 ? 2.255 3.067 5.870 1.00 93.69 193 ARG A O 1
ATOM 1517 N N . ILE A 1 194 ? 3.622 3.631 4.170 1.00 93.94 194 ILE A N 1
ATOM 1518 C CA . ILE A 1 194 ? 3.318 2.468 3.328 1.00 93.94 194 ILE A CA 1
ATOM 1519 C C . ILE A 1 194 ? 3.795 1.179 3.999 1.00 93.94 194 ILE A C 1
ATOM 1521 O O . ILE A 1 194 ? 3.027 0.230 4.088 1.00 93.94 194 ILE A O 1
ATOM 1525 N N . LEU A 1 195 ? 4.991 1.162 4.590 1.00 91.75 195 LEU A N 1
ATOM 1526 C CA . LEU A 1 195 ? 5.461 0.033 5.395 1.00 91.75 195 LEU A CA 1
ATOM 1527 C C . LEU A 1 195 ? 4.513 -0.274 6.558 1.00 91.75 195 LEU A C 1
ATOM 1529 O O . LEU A 1 195 ? 4.202 -1.435 6.809 1.00 91.75 195 LEU A O 1
ATOM 1533 N N . CYS A 1 196 ? 4.017 0.753 7.258 1.00 93.88 196 CYS A N 1
ATOM 1534 C CA . CYS A 1 196 ? 2.992 0.555 8.282 1.00 93.88 196 CYS A CA 1
ATOM 1535 C C . CYS A 1 196 ? 1.713 -0.058 7.711 1.00 93.88 196 CYS A C 1
ATOM 1537 O O . CYS A 1 196 ? 1.161 -0.967 8.325 1.00 93.88 196 CYS A O 1
ATOM 1539 N N . LEU A 1 197 ? 1.237 0.428 6.564 1.00 96.38 197 LEU A N 1
ATOM 1540 C CA . LEU A 1 197 ? 0.072 -0.139 5.894 1.00 96.38 197 LEU A CA 1
ATOM 1541 C C . LEU A 1 197 ? 0.310 -1.607 5.520 1.00 96.38 197 LEU A C 1
ATOM 1543 O O . LEU A 1 197 ? -0.555 -2.435 5.790 1.00 96.38 197 LEU A O 1
ATOM 1547 N N . GLN A 1 198 ? 1.489 -1.942 5.001 1.00 94.94 198 GLN A N 1
ATOM 1548 C CA . GLN A 1 198 ? 1.852 -3.312 4.658 1.00 94.94 198 GLN A CA 1
ATOM 1549 C C . GLN A 1 198 ? 1.849 -4.228 5.886 1.00 94.94 198 GLN A C 1
ATOM 1551 O O . GLN A 1 198 ? 1.243 -5.299 5.857 1.00 94.94 198 GLN A O 1
ATOM 1556 N N . ASP A 1 199 ? 2.464 -3.796 6.992 1.00 93.56 199 ASP A N 1
ATOM 1557 C CA . ASP A 1 199 ? 2.461 -4.546 8.253 1.00 93.56 199 ASP A CA 1
ATOM 1558 C C . ASP A 1 199 ? 1.016 -4.745 8.772 1.00 93.56 199 ASP A C 1
ATOM 1560 O O . ASP A 1 199 ? 0.656 -5.815 9.273 1.00 93.56 199 ASP A O 1
ATOM 1564 N N . ILE A 1 200 ? 0.156 -3.731 8.610 1.00 95.69 200 ILE A N 1
ATOM 1565 C CA . ILE A 1 200 ? -1.265 -3.773 8.979 1.00 95.69 200 ILE A CA 1
ATOM 1566 C C . ILE A 1 200 ? -2.041 -4.774 8.110 1.00 95.69 200 ILE A C 1
ATOM 1568 O O . ILE A 1 200 ? -2.783 -5.588 8.665 1.00 95.69 200 ILE A O 1
ATOM 1572 N N . ILE A 1 201 ? -1.871 -4.746 6.788 1.00 95.75 201 ILE A N 1
ATOM 1573 C CA . ILE A 1 201 ? -2.514 -5.675 5.845 1.00 95.75 201 ILE A CA 1
ATOM 1574 C C . ILE A 1 201 ? -2.068 -7.110 6.138 1.00 95.75 201 ILE A C 1
ATOM 1576 O O . ILE A 1 201 ? -2.910 -7.996 6.277 1.00 95.75 201 ILE A O 1
ATOM 1580 N N . TRP A 1 202 ? -0.767 -7.332 6.343 1.00 93.00 202 TRP A N 1
ATOM 1581 C CA . TRP A 1 202 ? -0.225 -8.642 6.711 1.00 93.00 202 TRP A CA 1
ATOM 1582 C C . TRP A 1 202 ? -0.817 -9.161 8.027 1.00 93.00 202 TRP A C 1
ATOM 1584 O O . TRP A 1 202 ? -1.196 -10.325 8.132 1.00 93.00 202 TRP A O 1
ATOM 1594 N N . SER A 1 203 ? -0.978 -8.287 9.029 1.00 93.56 203 SER A N 1
ATOM 1595 C CA . SER A 1 203 ? -1.632 -8.654 10.293 1.00 93.56 203 SER A CA 1
ATOM 1596 C C . SER A 1 203 ? -3.100 -9.049 10.133 1.00 93.56 203 SER A C 1
ATOM 1598 O O . SER A 1 203 ? -3.586 -9.887 10.891 1.00 93.56 203 SER A O 1
ATOM 1600 N N . GLN A 1 204 ? -3.809 -8.463 9.163 1.00 95.19 204 GLN A N 1
ATOM 1601 C CA . GLN A 1 204 ? -5.180 -8.857 8.845 1.00 95.19 204 GLN A CA 1
ATOM 1602 C C . GLN A 1 204 ? -5.220 -10.198 8.123 1.00 95.19 204 GLN A C 1
ATOM 1604 O O . GLN A 1 204 ? -6.007 -11.045 8.528 1.00 95.19 204 GLN A O 1
ATOM 1609 N N . ALA A 1 205 ? -4.335 -10.417 7.149 1.00 93.12 205 ALA A N 1
ATOM 1610 C CA . ALA A 1 205 ? -4.220 -11.697 6.458 1.00 93.12 205 ALA A CA 1
ATOM 1611 C C . ALA A 1 205 ? -3.919 -12.842 7.443 1.00 93.12 205 ALA A C 1
ATOM 1613 O O . ALA A 1 205 ? -4.593 -13.865 7.422 1.00 93.12 205 ALA A O 1
ATOM 1614 N N . ALA A 1 206 ? -2.986 -12.635 8.381 1.00 90.94 206 ALA A N 1
ATOM 1615 C CA . ALA A 1 206 ? -2.685 -13.605 9.436 1.00 90.94 206 ALA A CA 1
ATOM 1616 C C . ALA A 1 206 ? -3.887 -13.852 10.366 1.00 90.94 206 ALA A C 1
ATOM 1618 O O . ALA A 1 206 ? -4.193 -14.993 10.699 1.00 90.94 206 ALA A O 1
ATOM 1619 N N . ARG A 1 207 ? -4.615 -12.793 10.757 1.00 91.81 207 ARG A N 1
ATOM 1620 C CA . ARG A 1 207 ? -5.832 -12.909 11.582 1.00 91.81 207 ARG A CA 1
ATOM 1621 C C . ARG A 1 207 ? -6.931 -13.719 10.891 1.00 91.81 207 ARG A C 1
ATOM 1623 O O . ARG A 1 207 ? -7.679 -14.408 11.577 1.00 91.81 207 ARG A O 1
ATOM 1630 N N . LEU A 1 208 ? -7.064 -13.560 9.578 1.00 91.50 208 LEU A N 1
ATOM 1631 C CA . LEU A 1 208 ? -8.068 -14.228 8.752 1.00 91.50 208 LEU A CA 1
ATOM 1632 C C . LEU A 1 208 ? -7.606 -15.600 8.241 1.00 91.50 208 LEU A C 1
ATOM 1634 O O . LEU A 1 208 ? -8.401 -16.290 7.619 1.00 91.50 208 LEU A O 1
ATOM 1638 N N . GLN A 1 209 ? -6.362 -16.003 8.536 1.00 88.81 209 GLN A N 1
ATOM 1639 C CA . GLN A 1 209 ? -5.737 -17.231 8.027 1.00 88.81 209 GLN A CA 1
ATOM 1640 C C . GLN A 1 209 ? -5.689 -17.293 6.486 1.00 88.81 209 GLN A C 1
ATOM 1642 O O . GLN A 1 209 ? -5.695 -18.366 5.894 1.00 88.81 209 GLN A O 1
ATOM 1647 N N . ASP A 1 210 ? -5.571 -16.134 5.830 1.00 90.69 210 ASP A N 1
ATOM 1648 C CA . ASP A 1 210 ? -5.418 -16.026 4.369 1.00 90.69 210 ASP A CA 1
ATOM 1649 C C . ASP A 1 210 ? -3.968 -16.279 3.894 1.00 90.69 210 ASP A C 1
ATOM 1651 O O . ASP A 1 210 ? -3.657 -16.182 2.699 1.00 90.69 210 ASP A O 1
ATOM 1655 N N . LEU A 1 211 ? -3.073 -16.582 4.837 1.00 84.94 211 LEU A N 1
ATOM 1656 C CA . LEU A 1 211 ? -1.672 -16.956 4.642 1.00 84.94 211 LEU A CA 1
ATOM 1657 C C . LEU A 1 211 ? -1.467 -18.391 5.121 1.00 84.94 211 LEU A C 1
ATOM 1659 O O . LEU A 1 211 ? -2.168 -18.844 6.030 1.00 84.94 211 LEU A O 1
ATOM 1663 N N . TYR A 1 212 ? -0.485 -19.093 4.561 1.00 84.38 212 TYR A N 1
ATOM 1664 C CA . TYR A 1 212 ? -0.186 -20.443 5.028 1.00 84.38 212 TYR A CA 1
ATOM 1665 C C . TYR A 1 212 ? 0.397 -20.408 6.449 1.00 84.38 212 TYR A C 1
ATOM 1667 O O . TYR A 1 212 ? 1.162 -19.506 6.794 1.00 84.38 212 TYR A O 1
ATOM 1675 N N . MET A 1 213 ? 0.072 -21.408 7.279 1.00 83.00 213 MET A N 1
ATOM 1676 C CA . MET A 1 213 ? 0.523 -21.442 8.680 1.00 83.00 213 MET A CA 1
ATOM 1677 C C . MET A 1 213 ? 2.052 -21.349 8.792 1.00 83.00 213 MET A C 1
ATOM 1679 O O . MET A 1 213 ? 2.554 -20.552 9.581 1.00 83.00 213 MET A O 1
ATOM 1683 N N . TYR A 1 214 ? 2.788 -22.059 7.928 1.00 84.12 214 TYR A N 1
ATOM 1684 C CA . TYR A 1 214 ? 4.254 -22.009 7.911 1.00 84.12 214 TYR A CA 1
ATOM 1685 C C . TYR A 1 214 ? 4.799 -20.593 7.634 1.00 84.12 214 TYR A C 1
ATOM 1687 O O . TYR A 1 214 ? 5.836 -20.216 8.179 1.00 84.12 214 TYR A O 1
ATOM 1695 N N . GLU A 1 215 ? 4.105 -19.772 6.832 1.00 83.25 215 GLU A N 1
ATOM 1696 C CA . GLU A 1 215 ? 4.498 -18.381 6.553 1.00 83.25 215 GLU A CA 1
ATOM 1697 C C . GLU A 1 215 ? 4.284 -17.495 7.780 1.00 83.25 215 GLU A C 1
ATOM 1699 O O . GLU A 1 215 ? 5.123 -16.650 8.100 1.00 83.25 215 GLU A O 1
ATOM 1704 N N . ILE A 1 216 ? 3.167 -17.699 8.487 1.00 84.12 216 ILE A N 1
ATOM 1705 C CA . ILE A 1 216 ? 2.850 -16.978 9.723 1.00 84.12 216 ILE A CA 1
ATOM 1706 C C . ILE A 1 216 ? 3.873 -17.334 10.806 1.00 84.12 216 ILE A C 1
ATOM 1708 O O . ILE A 1 216 ? 4.396 -16.436 11.465 1.00 84.12 216 ILE A O 1
ATOM 1712 N N . GLU A 1 217 ? 4.199 -18.617 10.964 1.00 85.75 217 GLU A N 1
ATOM 1713 C CA . GLU A 1 217 ? 5.183 -19.113 11.929 1.00 85.75 217 GLU A CA 1
ATOM 1714 C C . GLU A 1 217 ? 6.594 -18.602 11.636 1.00 85.75 217 GLU A C 1
ATOM 1716 O O . GLU A 1 217 ? 7.253 -18.059 12.530 1.00 85.75 217 GLU A O 1
ATOM 1721 N N . ALA A 1 218 ? 7.042 -18.703 10.381 1.00 82.88 218 ALA A N 1
ATOM 1722 C CA . ALA A 1 218 ? 8.338 -18.189 9.957 1.00 82.88 218 ALA A CA 1
ATOM 1723 C C . ALA A 1 218 ? 8.437 -16.673 10.183 1.00 82.88 218 ALA A C 1
ATOM 1725 O O . ALA A 1 218 ? 9.399 -16.193 10.788 1.00 82.88 218 ALA A O 1
ATOM 1726 N N . ALA A 1 219 ? 7.413 -15.911 9.785 1.00 82.38 219 ALA A N 1
ATOM 1727 C CA . ALA A 1 219 ? 7.378 -14.468 10.002 1.00 82.38 219 ALA A CA 1
ATOM 1728 C C . ALA A 1 219 ? 7.345 -14.107 11.497 1.00 82.38 219 ALA A C 1
ATOM 1730 O O . ALA A 1 219 ? 8.019 -13.165 11.919 1.00 82.38 219 ALA A O 1
ATOM 1731 N N . ALA A 1 220 ? 6.590 -14.845 12.314 1.00 85.25 220 ALA A N 1
ATOM 1732 C CA . ALA A 1 220 ? 6.523 -14.643 13.758 1.00 85.25 220 ALA A CA 1
ATOM 1733 C C . ALA A 1 220 ? 7.870 -14.931 14.439 1.00 85.25 220 ALA A C 1
ATOM 1735 O O . ALA A 1 220 ? 8.277 -14.190 15.337 1.00 85.25 220 ALA A O 1
ATOM 1736 N N . ARG A 1 221 ? 8.589 -15.974 14.008 1.00 84.12 221 ARG A N 1
ATOM 1737 C CA . ARG A 1 221 ? 9.947 -16.285 14.479 1.00 84.12 221 ARG A CA 1
ATOM 1738 C C . ARG A 1 221 ? 10.918 -15.149 14.153 1.00 84.12 221 ARG A C 1
ATOM 1740 O O . ARG A 1 221 ? 11.468 -14.557 15.079 1.00 84.12 221 ARG A O 1
ATOM 1747 N N . ILE A 1 222 ? 11.000 -14.739 12.886 1.00 81.94 222 ILE A N 1
ATOM 1748 C CA . ILE A 1 222 ? 11.860 -13.629 12.434 1.00 81.94 222 ILE A CA 1
ATOM 1749 C C . ILE A 1 222 ? 11.533 -12.330 13.191 1.00 81.94 222 ILE A C 1
ATOM 1751 O O . ILE A 1 222 ? 12.426 -11.586 13.603 1.00 81.94 222 ILE A O 1
ATOM 1755 N N . LYS A 1 223 ? 10.245 -12.043 13.428 1.00 83.94 223 LYS A N 1
ATOM 1756 C CA . LYS A 1 223 ? 9.817 -10.856 14.187 1.00 83.94 223 LYS A CA 1
ATOM 1757 C C . LYS A 1 223 ? 10.255 -10.872 15.643 1.00 83.94 223 LYS A C 1
ATOM 1759 O O . LYS A 1 223 ? 10.565 -9.799 16.170 1.00 83.94 223 LYS A O 1
ATOM 1764 N N . ARG A 1 224 ? 10.258 -12.046 16.280 1.00 81.81 224 ARG A N 1
ATOM 1765 C CA . ARG A 1 224 ? 10.738 -12.229 17.655 1.00 81.81 224 ARG A CA 1
ATOM 1766 C C . ARG A 1 224 ? 12.255 -12.099 17.729 1.00 81.81 224 ARG A C 1
ATOM 1768 O O . ARG A 1 224 ? 12.736 -11.343 18.564 1.00 81.81 224 ARG A O 1
ATOM 1775 N N . GLU A 1 225 ? 12.976 -12.753 16.825 1.00 84.81 225 GLU A N 1
ATOM 1776 C CA . GLU A 1 225 ? 14.445 -12.757 16.790 1.00 84.81 225 GLU A CA 1
ATOM 1777 C C . GLU A 1 225 ? 15.024 -11.366 16.498 1.00 84.81 225 GLU A C 1
ATOM 1779 O O . GLU A 1 225 ? 15.897 -10.886 17.215 1.00 84.81 225 GLU A O 1
ATOM 1784 N N . HIS A 1 226 ? 14.490 -10.663 15.495 1.00 83.19 226 HIS A N 1
ATOM 1785 C CA . HIS A 1 226 ? 15.025 -9.369 15.048 1.00 83.19 226 HIS A CA 1
ATOM 1786 C C . HIS A 1 226 ? 14.271 -8.150 15.603 1.00 83.19 226 HIS A C 1
ATOM 1788 O O . HIS A 1 226 ? 14.477 -7.012 15.150 1.00 83.19 226 HIS A O 1
ATOM 1794 N N . GLY A 1 227 ? 13.326 -8.367 16.522 1.00 83.88 227 GLY A N 1
ATOM 1795 C CA . GLY A 1 227 ? 12.507 -7.316 17.134 1.00 83.88 227 GLY A CA 1
ATOM 1796 C C . GLY A 1 227 ? 11.701 -6.470 16.137 1.00 83.88 227 GLY A C 1
ATOM 1797 O O . GLY A 1 227 ? 11.303 -5.344 16.460 1.00 83.88 227 GLY A O 1
ATOM 1798 N N . SER A 1 228 ? 11.477 -6.952 14.909 1.00 83.75 228 SER A N 1
ATOM 1799 C CA . SER A 1 228 ? 10.812 -6.171 13.857 1.00 83.75 228 SER A CA 1
ATOM 1800 C C . SER A 1 228 ? 9.331 -5.921 14.167 1.00 83.75 228 SER A C 1
ATOM 1802 O O . SER A 1 228 ? 8.825 -4.854 13.825 1.00 83.75 228 SER A O 1
ATOM 1804 N N . GLY A 1 229 ? 8.670 -6.802 14.931 1.00 87.81 229 GLY A N 1
ATOM 1805 C CA . GLY A 1 229 ? 7.310 -6.568 15.442 1.00 87.81 229 GLY A CA 1
ATOM 1806 C C . GLY A 1 229 ? 7.220 -5.359 16.385 1.00 87.81 229 GLY A C 1
ATOM 1807 O O . GLY A 1 229 ? 6.395 -4.463 16.197 1.00 87.81 229 GLY A O 1
ATOM 1808 N N . SER A 1 230 ? 8.142 -5.254 17.351 1.00 88.94 230 SER A N 1
ATOM 1809 C CA . SER A 1 230 ? 8.225 -4.094 18.258 1.00 88.94 230 SER A CA 1
ATOM 1810 C C . SER A 1 230 ? 8.507 -2.794 17.493 1.00 88.94 230 SER A C 1
ATOM 1812 O O . SER A 1 230 ? 7.852 -1.771 17.721 1.00 88.94 230 SER A O 1
ATOM 1814 N N . ARG A 1 231 ? 9.419 -2.842 16.510 1.00 90.56 231 ARG A N 1
ATOM 1815 C CA . ARG A 1 231 ? 9.702 -1.707 15.618 1.00 90.56 231 ARG A CA 1
ATOM 1816 C C . ARG A 1 231 ? 8.466 -1.276 14.825 1.00 90.56 231 ARG A C 1
ATOM 1818 O O . ARG A 1 231 ? 8.184 -0.079 14.783 1.00 90.56 231 ARG A O 1
ATOM 1825 N N . ALA A 1 232 ? 7.699 -2.214 14.267 1.00 90.94 232 ALA A N 1
ATOM 1826 C CA . ALA A 1 232 ? 6.466 -1.920 13.535 1.00 90.94 232 ALA A CA 1
ATOM 1827 C C . ALA A 1 232 ? 5.412 -1.240 14.428 1.00 90.94 232 ALA A C 1
ATOM 1829 O O . ALA A 1 232 ? 4.853 -0.205 14.057 1.00 90.94 232 ALA A O 1
ATOM 1830 N N . ARG A 1 233 ? 5.201 -1.744 15.653 1.00 93.94 233 ARG A N 1
ATOM 1831 C CA . ARG A 1 233 ? 4.287 -1.127 16.633 1.00 93.94 233 ARG A CA 1
ATOM 1832 C C . ARG A 1 233 ? 4.704 0.296 17.008 1.00 93.94 233 ARG A C 1
ATOM 1834 O O . ARG A 1 233 ? 3.875 1.210 16.997 1.00 93.94 233 ARG A O 1
ATOM 1841 N N . ASN A 1 234 ? 5.992 0.509 17.273 1.00 94.38 234 ASN A N 1
ATOM 1842 C CA . ASN A 1 234 ? 6.531 1.836 17.575 1.00 94.38 234 ASN A CA 1
ATOM 1843 C C . ASN A 1 234 ? 6.410 2.791 16.378 1.00 94.38 234 ASN A C 1
ATOM 1845 O O . ASN A 1 234 ? 6.066 3.963 16.560 1.00 94.38 234 ASN A O 1
ATOM 1849 N N . ARG A 1 235 ? 6.630 2.293 15.153 1.00 93.06 235 ARG A N 1
ATOM 1850 C CA . ARG A 1 235 ? 6.445 3.053 13.908 1.00 93.06 235 ARG A CA 1
ATOM 1851 C C . ARG A 1 235 ? 4.998 3.518 13.762 1.00 93.06 235 ARG A C 1
ATOM 1853 O O . ARG A 1 235 ? 4.780 4.716 13.590 1.00 93.06 235 ARG A O 1
ATOM 1860 N N . VAL A 1 236 ? 4.023 2.620 13.929 1.00 95.00 236 VAL A N 1
ATOM 1861 C CA . VAL A 1 236 ? 2.589 2.961 13.904 1.00 95.00 236 VAL A CA 1
ATOM 1862 C C . VAL A 1 236 ? 2.269 4.031 14.941 1.00 95.00 236 VAL A C 1
ATOM 1864 O O . VAL A 1 236 ? 1.685 5.057 14.605 1.00 95.00 236 VAL A O 1
ATOM 1867 N N . ARG A 1 237 ? 2.702 3.846 16.194 1.00 95.75 237 ARG A N 1
ATOM 1868 C CA . ARG A 1 237 ? 2.458 4.819 17.267 1.00 95.75 237 ARG A CA 1
ATOM 1869 C C . ARG A 1 237 ? 2.991 6.209 16.919 1.00 95.75 237 ARG A C 1
ATOM 1871 O O . ARG A 1 237 ? 2.284 7.202 17.099 1.00 95.75 237 ARG A O 1
ATOM 1878 N N . ARG A 1 238 ? 4.230 6.279 16.422 1.00 95.44 238 ARG A N 1
ATOM 1879 C CA . ARG A 1 238 ? 4.879 7.529 16.007 1.00 95.44 238 ARG A CA 1
ATOM 1880 C C . ARG A 1 238 ? 4.123 8.196 14.859 1.00 95.44 238 ARG A C 1
ATOM 1882 O O . ARG A 1 238 ? 3.821 9.383 14.957 1.00 95.44 238 ARG A O 1
ATOM 1889 N N . LEU A 1 239 ? 3.798 7.450 13.804 1.00 94.88 239 LEU A N 1
ATOM 1890 C CA . LEU A 1 239 ? 3.140 7.998 12.616 1.00 94.88 239 LEU A CA 1
ATOM 1891 C C . LEU A 1 239 ? 1.694 8.424 12.887 1.00 94.88 239 LEU A C 1
ATOM 1893 O O . LEU A 1 239 ? 1.296 9.490 12.424 1.00 94.88 239 LEU A O 1
ATOM 1897 N N . CYS A 1 240 ? 0.932 7.672 13.690 1.00 95.25 240 CYS A N 1
ATOM 1898 C CA . CYS A 1 240 ? -0.400 8.103 14.124 1.00 95.25 240 CYS A CA 1
ATOM 1899 C C . CYS A 1 240 ? -0.327 9.473 14.808 1.00 95.25 240 CYS A C 1
ATOM 1901 O O . CYS A 1 240 ? -1.078 10.375 14.449 1.00 95.25 240 CYS A O 1
ATOM 1903 N N . ARG A 1 241 ? 0.627 9.668 15.732 1.00 93.94 241 ARG A N 1
ATOM 1904 C CA . ARG A 1 241 ? 0.814 10.958 16.414 1.00 93.94 241 ARG A CA 1
ATOM 1905 C C . ARG A 1 241 ? 1.185 12.081 15.442 1.00 93.94 241 ARG A C 1
ATOM 1907 O O . ARG A 1 241 ? 0.652 13.177 15.566 1.00 93.94 241 ARG A O 1
ATOM 1914 N N . GLN A 1 242 ? 2.078 11.817 14.487 1.00 93.25 242 GLN A N 1
ATOM 1915 C CA . GLN A 1 242 ? 2.521 12.810 13.500 1.00 93.25 242 GLN A CA 1
ATOM 1916 C C . GLN A 1 242 ? 1.402 13.243 12.541 1.00 93.25 242 GLN A C 1
ATOM 1918 O O . GLN A 1 242 ? 1.360 14.398 12.136 1.00 93.25 242 GLN A O 1
ATOM 1923 N N . LEU A 1 243 ? 0.486 12.338 12.191 1.00 91.69 243 LEU A N 1
ATOM 1924 C CA . LEU A 1 243 ? -0.586 12.599 11.224 1.00 91.69 243 LEU A CA 1
ATOM 1925 C C . LEU A 1 243 ? -1.885 13.126 11.852 1.00 91.69 243 LEU A C 1
ATOM 1927 O O . LEU A 1 243 ? -2.859 13.323 11.120 1.00 91.69 243 LEU A O 1
ATOM 1931 N N . GLY A 1 244 ? -1.908 13.336 13.173 1.00 90.31 244 GLY A N 1
ATOM 1932 C CA . GLY A 1 244 ? -3.095 13.771 13.919 1.00 90.31 244 GLY A CA 1
ATOM 1933 C C . GLY A 1 244 ? -4.091 12.648 14.233 1.00 90.31 244 GLY A C 1
ATOM 1934 O O . GLY A 1 244 ? -5.248 12.921 14.534 1.00 90.31 244 GLY A O 1
ATOM 1935 N N . GLY A 1 245 ? -3.669 11.384 14.151 1.00 90.12 245 GLY A N 1
ATOM 1936 C CA . GLY A 1 245 ? -4.471 10.232 14.554 1.00 90.12 245 GLY A CA 1
ATOM 1937 C C . GLY A 1 245 ? -4.659 10.156 16.071 1.00 90.12 245 GLY A C 1
ATOM 1938 O O . GLY A 1 245 ? -3.797 10.565 16.852 1.00 90.12 245 GLY A O 1
ATOM 1939 N N . SER A 1 246 ? -5.793 9.599 16.502 1.00 93.12 246 SER A N 1
ATOM 1940 C CA . SER A 1 246 ? -6.105 9.489 17.930 1.00 93.12 246 SER A CA 1
ATOM 1941 C C . SER A 1 246 ? -5.184 8.494 18.654 1.00 93.12 246 SER A C 1
ATOM 1943 O O . SER A 1 246 ? -4.706 7.509 18.079 1.00 93.12 246 SER A O 1
ATOM 1945 N N . TYR A 1 247 ? -4.977 8.704 19.958 1.00 93.62 247 TYR A N 1
ATOM 1946 C CA . TYR A 1 247 ? -4.240 7.756 20.798 1.00 93.62 247 TYR A CA 1
ATOM 1947 C C . TYR A 1 247 ? -4.878 6.357 20.772 1.00 93.62 247 TYR A C 1
ATOM 1949 O O . TYR A 1 247 ? -4.166 5.360 20.637 1.00 93.62 247 TYR A O 1
ATOM 1957 N N . LEU A 1 248 ? -6.214 6.283 20.792 1.00 94.38 248 LEU A N 1
ATOM 1958 C CA . LEU A 1 248 ? -6.962 5.027 20.695 1.00 94.38 248 LEU A CA 1
ATOM 1959 C C . LEU A 1 248 ? -6.717 4.314 19.361 1.00 94.38 248 LEU A C 1
ATOM 1961 O O . LEU A 1 248 ? -6.487 3.107 19.351 1.00 94.38 248 LEU A O 1
ATOM 1965 N N . THR A 1 249 ? -6.686 5.054 18.248 1.00 93.75 249 THR A N 1
ATOM 1966 C CA . THR A 1 249 ? -6.321 4.515 16.929 1.00 93.75 249 THR A CA 1
ATOM 1967 C C . THR A 1 249 ? -4.929 3.891 16.979 1.00 93.75 249 THR A C 1
ATOM 1969 O O . THR A 1 249 ? -4.742 2.758 16.541 1.00 93.75 249 THR A O 1
ATOM 1972 N N . SER A 1 250 ? -3.958 4.592 17.573 1.00 95.31 250 SER A N 1
ATOM 1973 C CA . SER A 1 250 ? -2.589 4.082 17.692 1.00 95.31 250 SER A CA 1
ATOM 1974 C C . SER A 1 250 ? -2.504 2.802 18.530 1.00 95.31 250 SER A C 1
ATOM 1976 O O . SER A 1 250 ? -1.767 1.886 18.168 1.00 95.31 250 SER A O 1
ATOM 1978 N N . LEU A 1 251 ? -3.258 2.703 19.631 1.00 96.06 251 LEU A N 1
ATOM 1979 C CA . LEU A 1 251 ? -3.300 1.502 20.468 1.00 96.06 251 LEU A CA 1
ATOM 1980 C C . LEU A 1 251 ? -3.966 0.338 19.738 1.00 96.06 251 LEU A C 1
ATOM 1982 O O . LEU A 1 251 ? -3.429 -0.767 19.735 1.00 96.06 251 LEU A O 1
ATOM 1986 N N . ARG A 1 252 ? -5.097 0.594 19.071 1.00 96.25 252 ARG A N 1
ATOM 1987 C CA . ARG A 1 252 ? -5.822 -0.417 18.296 1.00 96.25 252 ARG A CA 1
ATOM 1988 C C . ARG A 1 252 ? -4.945 -1.009 17.197 1.00 96.25 252 ARG A C 1
ATOM 1990 O O . ARG A 1 252 ? -4.886 -2.227 17.070 1.00 96.25 252 ARG A O 1
ATOM 1997 N N . LEU A 1 253 ? -4.251 -0.168 16.429 1.00 96.44 253 LEU A N 1
ATOM 1998 C CA . LEU A 1 253 ? -3.360 -0.634 15.366 1.00 96.44 253 LEU A CA 1
ATOM 1999 C C . LEU A 1 253 ? -2.151 -1.399 15.928 1.00 96.44 253 LEU A C 1
ATOM 2001 O O . LEU A 1 253 ? -1.807 -2.450 15.399 1.00 96.44 253 LEU A O 1
ATOM 2005 N N . GLN A 1 254 ? -1.547 -0.942 17.032 1.00 96.19 254 GLN A N 1
ATOM 2006 C CA . GLN A 1 254 ? -0.467 -1.683 17.701 1.00 96.19 254 GLN A CA 1
ATOM 2007 C C . GLN A 1 254 ? -0.917 -3.066 18.176 1.00 96.19 254 GLN A C 1
ATOM 2009 O O . GLN A 1 254 ? -0.207 -4.043 17.952 1.00 96.19 254 GLN A O 1
ATOM 2014 N N . TRP A 1 255 ? -2.088 -3.153 18.814 1.00 94.12 255 TRP A N 1
ATOM 2015 C CA . TRP A 1 255 ? -2.658 -4.428 19.242 1.00 94.12 255 TRP A CA 1
ATOM 2016 C C . TRP A 1 255 ? -2.910 -5.337 18.044 1.00 94.12 255 TRP A C 1
ATOM 2018 O O . TRP A 1 255 ? -2.568 -6.511 18.062 1.00 94.12 255 TRP A O 1
ATOM 2028 N N . GLN A 1 256 ? -3.434 -4.787 16.957 1.00 93.69 256 GLN A N 1
ATOM 2029 C CA . GLN A 1 256 ? -3.712 -5.562 15.764 1.00 93.69 256 GLN A CA 1
ATOM 2030 C C . GLN A 1 256 ? -2.459 -6.172 15.122 1.00 93.69 256 GLN A C 1
ATOM 2032 O O . GLN A 1 256 ? -2.521 -7.308 14.655 1.00 93.69 256 GLN A O 1
ATOM 2037 N N . LEU A 1 257 ? -1.329 -5.459 15.119 1.00 93.44 257 LEU A N 1
ATOM 2038 C CA . LEU A 1 257 ? -0.072 -5.980 14.571 1.00 93.44 257 LEU A CA 1
ATOM 2039 C C . LEU A 1 257 ? 0.383 -7.276 15.263 1.00 93.44 257 LEU A C 1
ATOM 2041 O O . LEU A 1 257 ? 0.992 -8.128 14.609 1.00 93.44 257 LEU A O 1
ATOM 2045 N N . THR A 1 258 ? -0.007 -7.486 16.527 1.00 91.25 258 THR A N 1
ATOM 2046 C CA . THR A 1 258 ? 0.312 -8.714 17.278 1.00 91.25 258 THR A CA 1
ATOM 2047 C C . THR A 1 258 ? -0.290 -9.980 16.661 1.00 91.25 258 THR A C 1
ATOM 2049 O O . THR A 1 258 ? 0.253 -11.063 16.857 1.00 91.25 258 THR A O 1
ATOM 2052 N N . ASN A 1 259 ? -1.342 -9.865 15.834 1.00 88.88 259 ASN A N 1
ATOM 2053 C CA . ASN A 1 259 ? -1.913 -11.010 15.112 1.00 88.88 259 ASN A CA 1
ATOM 2054 C C . ASN A 1 259 ? -0.913 -11.674 14.152 1.00 88.88 259 ASN A C 1
ATOM 2056 O O . ASN A 1 259 ? -1.109 -12.818 13.774 1.00 88.88 259 ASN A O 1
ATOM 2060 N N . SER A 1 260 ? 0.147 -10.964 13.758 1.00 84.81 260 SER A N 1
ATOM 2061 C CA . SER A 1 260 ? 1.213 -11.490 12.896 1.00 84.81 260 SER A CA 1
ATOM 2062 C C . SER A 1 260 ? 2.493 -11.862 13.650 1.00 84.81 260 SER A C 1
ATOM 2064 O O . SER A 1 260 ? 3.543 -12.020 13.028 1.00 84.81 260 SER A O 1
ATOM 2066 N N . GLU A 1 261 ? 2.429 -11.904 14.981 1.00 83.88 261 GLU A N 1
ATOM 2067 C CA . GLU A 1 261 ? 3.567 -12.166 15.871 1.00 83.88 261 GLU A CA 1
ATOM 2068 C C . GLU A 1 261 ? 3.359 -13.396 16.756 1.00 83.88 261 GLU A C 1
ATOM 2070 O O . GLU A 1 261 ? 4.327 -13.951 17.271 1.00 83.88 261 GLU A O 1
ATOM 2075 N N . VAL A 1 262 ? 2.107 -13.809 16.950 1.00 74.06 262 VAL A N 1
ATOM 2076 C CA . VAL A 1 262 ? 1.746 -14.954 17.782 1.00 74.06 262 VAL A CA 1
ATOM 2077 C C . VAL A 1 262 ? 1.175 -16.037 16.887 1.00 74.06 262 VAL A C 1
ATOM 2079 O O . VAL A 1 262 ? 0.148 -15.830 16.241 1.00 74.06 262 VAL A O 1
ATOM 2082 N N . VAL A 1 263 ? 1.823 -17.198 16.895 1.00 62.38 263 VAL A N 1
ATOM 2083 C CA . VAL A 1 263 ? 1.251 -18.429 16.350 1.00 62.38 263 VAL A CA 1
ATOM 2084 C C . VAL A 1 263 ? 0.092 -18.794 17.265 1.00 62.38 263 VAL A C 1
ATOM 2086 O O . VAL A 1 263 ? 0.297 -19.124 18.435 1.00 62.38 263 VAL A O 1
ATOM 2089 N N . ARG A 1 264 ? -1.142 -18.640 16.784 1.00 56.84 264 ARG A N 1
ATOM 2090 C CA . ARG A 1 264 ? -2.293 -19.165 17.514 1.00 56.84 264 ARG A CA 1
ATOM 2091 C C . ARG A 1 264 ? -2.371 -20.649 17.182 1.00 56.84 264 ARG A C 1
ATOM 2093 O O . ARG A 1 264 ? -2.492 -20.950 15.996 1.00 56.84 264 ARG A O 1
ATOM 2100 N N . PRO A 1 265 ? -2.296 -21.556 18.172 1.00 52.16 265 PRO A N 1
ATOM 2101 C CA . PRO A 1 265 ? -2.596 -22.951 17.907 1.00 52.16 265 PRO A CA 1
ATOM 2102 C C . PRO A 1 265 ? -4.010 -23.004 17.334 1.00 52.16 265 PRO A C 1
ATOM 2104 O O . PRO A 1 265 ? -4.936 -22.403 17.889 1.00 52.16 265 PRO A O 1
ATOM 2107 N N . ASP A 1 266 ? -4.148 -23.634 16.175 1.00 52.03 266 ASP A N 1
ATOM 2108 C CA . ASP A 1 266 ? -5.441 -23.796 15.539 1.00 52.03 266 ASP A CA 1
ATOM 2109 C C . ASP A 1 266 ? -6.271 -24.756 16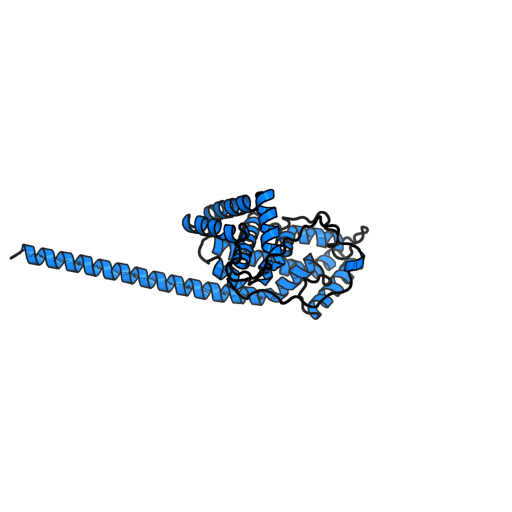.398 1.00 52.03 266 ASP A C 1
ATOM 2111 O O . ASP A 1 266 ? -6.037 -25.961 16.438 1.00 52.03 266 ASP A O 1
ATOM 2115 N N . LEU A 1 267 ? -7.201 -24.195 17.171 1.00 48.22 267 LEU A N 1
ATOM 2116 C CA . LEU A 1 267 ? -8.067 -24.965 18.064 1.00 48.22 267 LEU A CA 1
ATOM 2117 C C . LEU A 1 267 ? -9.140 -25.752 17.293 1.00 48.22 267 LEU A C 1
ATOM 2119 O O . LEU A 1 267 ? -9.797 -26.598 17.892 1.00 48.22 267 LEU A O 1
ATOM 2123 N N . ASN A 1 268 ? -9.323 -25.486 15.993 1.00 48.56 268 ASN A N 1
ATOM 2124 C CA . ASN A 1 268 ? -10.387 -26.073 15.179 1.00 48.56 268 ASN A CA 1
ATOM 2125 C C . ASN A 1 268 ? -9.884 -27.020 14.088 1.00 48.56 268 ASN A C 1
ATOM 2127 O O . ASN A 1 268 ? -10.698 -27.754 13.527 1.00 48.56 268 ASN A O 1
ATOM 2131 N N . SER A 1 269 ? -8.595 -27.018 13.746 1.00 49.12 269 SER A N 1
ATOM 2132 C CA . SER A 1 269 ? -8.164 -27.737 12.549 1.00 49.12 269 SER A CA 1
ATOM 2133 C C . SER A 1 269 ? -8.033 -29.245 12.717 1.00 49.12 269 SER A C 1
ATOM 2135 O O . SER A 1 269 ? -8.067 -29.947 11.709 1.00 49.12 269 SER A O 1
ATOM 2137 N N . GLY A 1 270 ? -7.851 -29.781 13.931 1.00 46.56 270 GLY A N 1
ATOM 2138 C CA . GLY A 1 270 ? -7.558 -31.212 14.120 1.00 46.56 270 GLY A CA 1
ATOM 2139 C C . GLY A 1 270 ? -6.355 -31.714 13.298 1.00 46.56 270 GLY A C 1
ATOM 2140 O O . GLY A 1 270 ? -6.107 -32.917 13.227 1.00 46.56 270 GLY A O 1
ATOM 2141 N N . THR A 1 271 ? -5.613 -30.808 12.656 1.00 44.50 271 THR A N 1
ATOM 2142 C CA . THR A 1 271 ? -4.443 -31.101 11.851 1.00 44.50 271 THR A CA 1
ATOM 2143 C C . THR A 1 271 ? -3.241 -30.953 12.750 1.00 44.50 271 THR A C 1
ATOM 2145 O O . THR A 1 271 ? -2.922 -29.874 13.246 1.00 44.50 271 THR A O 1
ATOM 2148 N N . PHE A 1 272 ? -2.584 -32.086 12.965 1.00 39.66 272 PHE A N 1
ATOM 2149 C CA . PHE A 1 272 ? -1.247 -32.143 13.518 1.00 39.66 272 PHE A CA 1
ATOM 2150 C C . PHE A 1 272 ? -0.354 -31.192 12.715 1.00 39.66 272 PHE A C 1
ATOM 2152 O O . PHE A 1 272 ? -0.158 -31.377 11.511 1.00 39.66 272 PHE A O 1
ATOM 2159 N N . VAL A 1 273 ? 0.156 -30.158 13.382 1.00 40.62 273 VAL A N 1
ATOM 2160 C CA . VAL A 1 273 ? 1.301 -29.393 12.896 1.00 40.62 273 VAL A CA 1
ATOM 2161 C C . VAL A 1 273 ? 2.450 -30.394 12.851 1.00 40.62 273 VAL A C 1
ATOM 2163 O O . VAL A 1 273 ? 2.912 -30.857 13.893 1.00 40.62 273 VAL A O 1
ATOM 2166 N N . TYR A 1 274 ? 2.836 -30.819 11.649 1.00 41.69 274 TYR A N 1
ATOM 2167 C CA . TYR A 1 274 ? 4.093 -31.531 11.473 1.00 41.69 274 TYR A CA 1
ATOM 2168 C C . TYR A 1 274 ? 5.197 -30.531 11.798 1.00 41.69 274 TYR A C 1
ATOM 2170 O O . TYR A 1 274 ? 5.403 -29.575 11.052 1.00 41.69 274 TYR A O 1
ATOM 2178 N N . ASP A 1 275 ? 5.847 -30.737 12.938 1.00 34.62 275 ASP A N 1
ATOM 2179 C CA . ASP A 1 275 ? 7.062 -30.031 13.321 1.00 34.62 275 ASP A CA 1
ATOM 2180 C C . ASP A 1 275 ? 8.133 -30.421 12.291 1.00 34.62 275 ASP A C 1
ATOM 2182 O O . ASP A 1 275 ? 8.661 -31.535 12.298 1.00 34.62 275 ASP A O 1
ATOM 2186 N N . PHE A 1 276 ? 8.326 -29.570 11.285 1.00 38.81 276 PHE A N 1
ATOM 2187 C CA . PHE A 1 276 ? 9.346 -29.775 10.268 1.00 38.81 276 PHE A CA 1
ATOM 2188 C C . PHE A 1 276 ? 10.680 -29.385 10.897 1.00 38.81 276 PHE A C 1
ATOM 2190 O O . PHE A 1 276 ? 10.971 -28.197 11.018 1.00 38.81 276 PHE A O 1
ATOM 2197 N N . ASP A 1 277 ? 11.457 -30.383 11.317 1.00 42.47 277 ASP A N 1
ATOM 2198 C CA . ASP A 1 277 ? 12.849 -30.205 11.720 1.00 42.47 277 ASP A CA 1
ATOM 2199 C C . ASP A 1 277 ? 13.698 -29.946 10.460 1.00 42.47 277 ASP A C 1
ATOM 2201 O O . ASP A 1 277 ? 13.904 -30.875 9.664 1.00 42.47 277 ASP A O 1
ATOM 2205 N N . PRO A 1 278 ? 14.159 -28.701 10.227 1.00 43.19 278 PRO A N 1
ATOM 2206 C CA . PRO A 1 278 ? 14.931 -28.357 9.038 1.00 43.19 278 PRO A CA 1
ATOM 2207 C C . 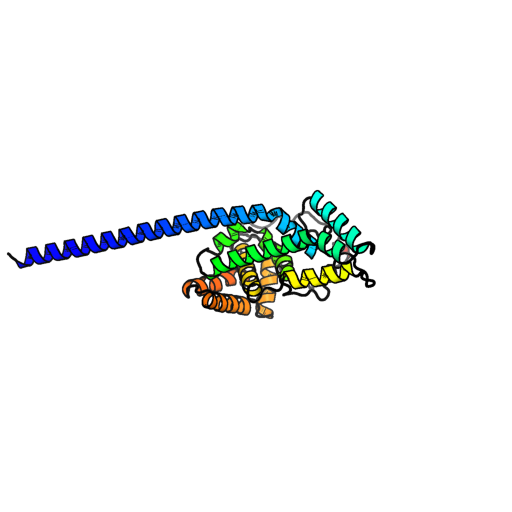PRO A 1 278 ? 16.319 -29.014 9.017 1.00 43.19 278 PRO A C 1
ATOM 2209 O O . PRO A 1 278 ? 16.937 -29.031 7.954 1.00 43.19 278 PRO A O 1
ATOM 2212 N N . ASP A 1 279 ? 16.774 -29.574 10.145 1.00 43.31 279 ASP A N 1
ATOM 2213 C CA . ASP A 1 279 ? 18.067 -30.250 10.286 1.00 43.31 279 ASP A CA 1
ATOM 2214 C C . ASP A 1 279 ? 17.950 -31.783 10.187 1.00 43.31 279 ASP A C 1
ATOM 2216 O O . ASP A 1 279 ? 18.952 -32.496 10.271 1.00 43.31 279 ASP A O 1
ATOM 2220 N N . SER A 1 280 ? 16.744 -32.321 9.965 1.00 41.31 280 SER A N 1
ATOM 2221 C CA . SER A 1 280 ? 16.581 -33.752 9.714 1.00 41.31 280 SER A CA 1
ATOM 2222 C C . SER A 1 280 ? 17.135 -34.114 8.328 1.00 41.31 280 SER A C 1
ATOM 2224 O O . SER A 1 280 ? 16.556 -33.795 7.288 1.00 41.31 280 SER A O 1
ATOM 2226 N N . GLU A 1 281 ? 18.297 -34.774 8.301 1.00 41.91 281 GLU A N 1
ATOM 2227 C CA . GLU A 1 281 ? 18.865 -35.367 7.088 1.00 41.91 281 GLU A CA 1
ATOM 2228 C C . GLU A 1 281 ? 17.862 -36.367 6.501 1.00 41.91 281 GLU A C 1
ATOM 2230 O O . GLU A 1 281 ? 17.700 -37.480 6.999 1.00 41.91 281 GLU A O 1
ATOM 2235 N N . VAL A 1 282 ? 17.149 -35.965 5.448 1.00 46.53 282 VAL A N 1
ATOM 2236 C CA . VAL A 1 282 ? 16.245 -36.859 4.721 1.00 46.53 282 VAL A CA 1
ATOM 2237 C C . VAL A 1 282 ? 17.093 -37.802 3.861 1.00 46.53 282 VAL A C 1
ATOM 2239 O O . VAL A 1 282 ? 17.785 -37.316 2.960 1.00 46.53 282 VAL A O 1
ATOM 2242 N N . PRO A 1 283 ? 17.025 -39.130 4.076 1.00 42.12 283 PRO A N 1
ATOM 2243 C CA . PRO A 1 283 ? 17.713 -40.106 3.240 1.00 42.12 283 PRO A CA 1
ATOM 2244 C C . PRO A 1 283 ? 17.316 -39.971 1.763 1.00 42.12 283 PRO A C 1
ATOM 2246 O O . PRO A 1 283 ? 16.147 -39.771 1.416 1.00 42.12 283 PRO A O 1
ATOM 2249 N N . GLU A 1 284 ? 18.314 -40.042 0.884 1.00 43.88 284 GLU A N 1
ATOM 2250 C CA . GLU A 1 284 ? 18.209 -39.716 -0.545 1.00 43.88 284 GLU A CA 1
ATOM 2251 C C . GLU A 1 284 ? 17.245 -40.642 -1.320 1.00 43.88 284 GLU A C 1
ATOM 2253 O O . GLU A 1 284 ? 16.729 -40.282 -2.379 1.00 43.88 284 GLU A O 1
ATOM 2258 N N . ASP A 1 285 ? 16.910 -41.797 -0.747 1.00 39.66 285 ASP A N 1
ATOM 2259 C CA . ASP A 1 285 ? 15.982 -42.799 -1.269 1.00 39.66 285 ASP A CA 1
ATOM 2260 C C . ASP A 1 285 ? 14.491 -42.463 -1.057 1.00 39.66 285 ASP A C 1
ATOM 2262 O O . ASP A 1 285 ? 13.628 -43.101 -1.662 1.00 39.66 285 ASP A O 1
ATOM 2266 N N . LEU A 1 286 ? 14.158 -41.420 -0.286 1.00 40.44 286 LEU A N 1
ATOM 2267 C CA . LEU A 1 286 ? 12.767 -41.003 -0.037 1.00 40.44 286 LEU A CA 1
ATOM 2268 C C . LEU A 1 286 ? 12.272 -39.843 -0.923 1.00 40.44 286 LEU A C 1
ATOM 2270 O O . LEU A 1 286 ? 11.112 -39.439 -0.812 1.00 40.44 286 LEU A O 1
ATOM 2274 N N . ARG A 1 287 ? 13.090 -39.318 -1.849 1.00 41.19 287 ARG A N 1
ATOM 2275 C CA . ARG A 1 287 ? 12.721 -38.142 -2.668 1.00 41.19 287 ARG A CA 1
ATOM 2276 C C . ARG A 1 287 ? 11.720 -38.405 -3.799 1.00 41.19 287 ARG A C 1
ATOM 2278 O O . ARG A 1 287 ? 11.164 -37.447 -4.330 1.00 41.19 287 ARG A O 1
ATOM 2285 N N . ILE A 1 288 ? 11.431 -39.655 -4.167 1.00 39.53 288 ILE A N 1
ATOM 2286 C CA . ILE A 1 288 ? 10.496 -39.955 -5.268 1.00 39.53 288 ILE A CA 1
ATOM 2287 C C . ILE A 1 288 ? 9.682 -41.213 -4.958 1.00 39.53 288 ILE A C 1
ATOM 2289 O O . ILE A 1 288 ? 9.917 -42.253 -5.554 1.00 39.53 288 ILE A O 1
ATOM 2293 N N . THR A 1 289 ? 8.740 -41.147 -4.011 1.00 33.28 289 THR A N 1
ATOM 2294 C CA . THR A 1 289 ? 7.416 -41.823 -4.035 1.00 33.28 289 THR A CA 1
ATOM 2295 C C . THR A 1 289 ? 6.803 -41.887 -2.634 1.00 33.28 289 THR A C 1
ATOM 2297 O O . THR A 1 289 ? 7.159 -42.751 -1.845 1.00 33.28 289 THR A O 1
ATOM 2300 N N . ARG A 1 290 ? 5.779 -41.063 -2.357 1.00 30.52 290 ARG A N 1
ATOM 2301 C CA . ARG A 1 290 ? 4.509 -41.518 -1.743 1.00 30.52 290 ARG A CA 1
ATOM 2302 C C . ARG A 1 290 ? 3.533 -40.366 -1.502 1.00 30.52 290 ARG A C 1
ATOM 2304 O O . ARG A 1 290 ? 3.534 -39.717 -0.466 1.00 30.52 290 ARG A O 1
ATOM 2311 N N . TRP A 1 291 ? 2.577 -40.247 -2.418 1.00 43.22 291 TRP A N 1
ATOM 2312 C CA . TRP A 1 291 ? 1.201 -39.896 -2.079 1.00 43.22 291 TRP A CA 1
ATOM 2313 C C . TRP A 1 291 ? 0.420 -41.204 -1.933 1.00 43.22 291 TRP A C 1
ATOM 2315 O O . TRP A 1 291 ? -0.006 -41.765 -2.940 1.00 43.22 291 TRP A O 1
ATOM 2325 N N . ARG A 1 292 ? 0.279 -41.740 -0.710 1.00 29.53 292 ARG A N 1
ATOM 2326 C CA . ARG A 1 292 ? -0.836 -42.629 -0.305 1.00 29.53 292 ARG A CA 1
ATOM 2327 C C . ARG A 1 292 ? -0.699 -43.132 1.137 1.00 29.53 292 ARG A C 1
ATOM 2329 O O . ARG A 1 292 ? 0.272 -43.803 1.460 1.00 29.53 292 ARG A O 1
ATOM 2336 N N . ARG A 1 293 ? -1.810 -42.950 1.866 1.00 29.88 293 ARG A N 1
ATOM 2337 C CA . ARG A 1 293 ? -2.272 -43.626 3.095 1.00 29.88 293 ARG A CA 1
ATOM 2338 C C . ARG A 1 293 ? -1.434 -43.421 4.356 1.00 29.88 293 ARG A C 1
ATOM 2340 O O . ARG A 1 293 ? -0.342 -43.952 4.451 1.00 29.88 293 ARG A O 1
ATOM 2347 N N . LEU A 1 294 ? -2.083 -42.846 5.370 1.00 27.12 294 LEU A N 1
ATOM 2348 C CA . LEU A 1 294 ? -2.467 -43.567 6.590 1.00 27.12 294 LEU A CA 1
ATOM 2349 C C . LEU A 1 294 ? -3.673 -42.857 7.233 1.00 27.12 294 LEU A C 1
ATOM 2351 O O . LEU A 1 294 ? -3.542 -41.871 7.945 1.00 27.12 294 LEU A O 1
ATOM 2355 N N . SER A 1 295 ? -4.872 -43.365 6.947 1.00 31.00 295 SER A N 1
ATOM 2356 C CA . SER A 1 295 ? -5.964 -43.357 7.916 1.00 31.00 295 SER A CA 1
ATOM 2357 C C . SER A 1 295 ? -5.738 -44.559 8.830 1.00 31.00 295 SER A C 1
ATOM 2359 O O . SER A 1 295 ? -5.455 -45.626 8.295 1.00 31.00 295 SER A O 1
ATOM 2361 N N . ILE A 1 296 ? -5.807 -44.375 10.154 1.00 31.00 296 ILE A N 1
ATOM 2362 C CA . ILE A 1 296 ? -6.165 -45.351 11.211 1.00 31.00 296 ILE A CA 1
ATOM 2363 C C . ILE A 1 296 ? -5.670 -44.787 12.562 1.00 31.00 296 ILE A C 1
ATOM 2365 O O . ILE A 1 296 ? -4.487 -44.860 12.869 1.00 31.00 296 ILE A O 1
ATOM 2369 N N . PHE A 1 297 ? -6.591 -44.163 13.307 1.00 28.08 297 PHE A N 1
ATOM 2370 C CA . PHE A 1 297 ? -6.862 -44.292 14.756 1.00 28.08 297 PHE A CA 1
ATOM 2371 C C . PHE A 1 297 ? -7.479 -42.999 15.307 1.00 28.08 297 PHE A C 1
ATOM 2373 O O . PHE A 1 297 ? -6.805 -42.127 15.837 1.00 28.08 297 PHE A O 1
ATOM 2380 N N . ALA A 1 298 ? -8.801 -42.906 15.181 1.00 26.12 298 ALA A N 1
ATOM 2381 C CA . ALA A 1 298 ? -9.638 -42.094 16.056 1.00 26.12 298 ALA A CA 1
ATOM 2382 C C . ALA A 1 298 ? -10.968 -42.838 16.234 1.00 26.12 298 ALA A C 1
ATOM 2384 O O . ALA A 1 298 ? -11.978 -42.545 15.596 1.00 26.12 298 ALA A O 1
ATOM 2385 N N . LYS A 1 299 ? -10.921 -43.894 17.044 1.00 28.53 299 LYS A N 1
ATOM 2386 C CA . LYS A 1 299 ? -12.062 -44.362 17.823 1.00 28.53 299 LYS A CA 1
ATOM 2387 C C . LYS A 1 299 ? -11.556 -44.529 19.248 1.00 28.53 299 LYS A C 1
ATOM 2389 O O . LYS A 1 299 ? -10.526 -45.167 19.444 1.00 28.53 299 LYS A O 1
ATOM 2394 N N . ASP A 1 300 ? -12.317 -43.935 20.154 1.00 32.41 300 ASP A N 1
ATOM 2395 C CA . ASP A 1 300 ? -12.255 -44.055 21.608 1.00 32.41 300 ASP A CA 1
ATOM 2396 C C . ASP A 1 300 ? -11.178 -43.206 22.301 1.00 32.41 300 ASP A C 1
ATOM 2398 O O . ASP A 1 300 ? -10.080 -43.683 22.584 1.00 32.41 300 ASP A O 1
ATOM 2402 N N . LEU A 1 301 ? -11.528 -41.937 22.575 1.00 31.42 301 LEU A N 1
ATOM 2403 C CA . LEU A 1 301 ? -11.521 -41.284 23.902 1.00 31.42 301 LEU A CA 1
ATOM 2404 C C . LEU A 1 301 ? -12.031 -39.836 23.807 1.00 31.42 301 LEU A C 1
ATOM 2406 O O . LEU A 1 301 ? -11.578 -39.106 22.898 1.00 31.42 301 LEU A O 1
#

Foldseek 3Di:
DPPVVVVVVVVVVVVVVVVVVVVVVVVVVVVLVVVLVVVLVVLLVLLVVLPLLVLLLVCQQQNPPDPLSPDDVVVNVLSVVLVCVQLVLPDDLVRLCVSCVSSLVSLLSVLVSLLVVLLCLLQVSDPLVSLCVSVPCSLLVVLVSLCVQQVVCPDPDDPNRDSPPPPPPHRPSRVVSVVSSNVSNDDVPSSLSSNLSNLSSNLVCLVVVVDDLVVLVVQLVCCVVVVVLVVSLVSSCVVSVVSVHDNVSSVVSNVSSCSSNDRDPPPPDPDPPPPDPVPPPDPPVPPDDDDDDDDDDDDDD

pLDDT: mean 75.04, std 20.24, range [26.12, 96.81]

Secondary structure (DSSP, 8-state):
--HHHHHHHHHHHHHHHHHHHHHHHHHHHHHHHHHHHHHHHHHHHHHHHTHHHHHHHHHHHH-TTSTT----HHHHHHHHHHHHHHHTS---HHHHHHHHHHHHHHHHHHHHHHHHHHHHHHHTSS-HHHHHHHHHHHHHHTHHHHHHHTTSS-----TT---TT--SS--HHHHHHHHHHHHHT--TTHHHHHHHHHHHHHHHHHHHT-S-HHHHHHHHHHHHHT-HHHHHHHHHHHHHHHTT--HHHHHHHHHHHGGGTS----SS---------TT----GGGSS-------------

Radius of gyration: 26.54 Å; chains: 1; bounding box: 76×71×75 Å